Protein AF-0000000086905805 (afdb_homodimer)

pLDDT: mean 94.23, std 7.93, range [37.69, 98.94]

Structure (mmCIF, N/CA/C/O backbone):
data_AF-0000000086905805-model_v1
#
loop_
_entity.id
_entity.type
_entity.pdbx_description
1 polymer 'Uncharacterized protein LOC110773294'
#
loop_
_atom_site.group_PDB
_atom_site.id
_atom_site.type_symbol
_atom_site.label_atom_id
_atom_site.label_alt_id
_atom_site.label_comp_id
_atom_site.label_asym_id
_atom_site.label_entity_id
_atom_site.label_seq_id
_atom_site.pdbx_PDB_ins_code
_atom_site.Cartn_x
_atom_site.Cartn_y
_atom_site.Cartn_z
_atom_site.occupancy
_atom_site.B_iso_or_equiv
_atom_site.auth_seq_id
_atom_site.auth_comp_id
_atom_site.auth_asym_id
_atom_site.auth_atom_id
_atom_site.pdbx_PDB_model_num
ATOM 1 N N . MET A 1 1 ? -11.961 -20.594 -23.297 1 37.69 1 MET A N 1
ATOM 2 C CA . MET A 1 1 ? -11.398 -20.969 -22 1 37.69 1 MET A CA 1
ATOM 3 C C . MET A 1 1 ? -11.656 -19.875 -20.969 1 37.69 1 MET A C 1
ATOM 5 O O . MET A 1 1 ? -11.242 -18.734 -21.156 1 37.69 1 MET A O 1
ATOM 9 N N . GLY A 1 2 ? -12.688 -19.797 -20.25 1 48.69 2 GLY A N 1
ATOM 10 C CA . GLY A 1 2 ? -13.195 -18.734 -19.406 1 48.69 2 GLY A CA 1
ATOM 11 C C . GLY A 1 2 ? -12.188 -18.266 -18.359 1 48.69 2 GLY A C 1
ATOM 12 O O . GLY A 1 2 ? -11.281 -19.016 -18 1 48.69 2 GLY A O 1
ATOM 13 N N . LEU A 1 3 ? -12.164 -16.984 -18.125 1 69.56 3 LEU A N 1
ATOM 14 C CA . LEU A 1 3 ? -11.305 -16.438 -17.094 1 69.56 3 LEU A CA 1
ATOM 15 C C . LEU A 1 3 ? -11.609 -17.078 -15.742 1 69.56 3 LEU A C 1
ATOM 17 O O . LEU A 1 3 ? -12.773 -17.25 -15.375 1 69.56 3 LEU A O 1
ATOM 21 N N . SER A 1 4 ? -10.602 -17.672 -15.156 1 87.38 4 SER A N 1
ATOM 22 C CA . SER A 1 4 ? -10.781 -18.266 -13.836 1 87.38 4 SER A CA 1
ATOM 23 C C . SER A 1 4 ? -11.297 -17.234 -12.828 1 87.38 4 SER A C 1
ATOM 25 O O . SER A 1 4 ? -11.141 -16.031 -13.031 1 87.38 4 SER A O 1
ATOM 27 N N . GLY A 1 5 ? -12.18 -17.672 -11.992 1 93.94 5 GLY A N 1
ATOM 28 C CA . GLY A 1 5 ? -12.672 -16.812 -10.914 1 93.94 5 GLY A CA 1
ATOM 29 C C . GLY A 1 5 ? -11.57 -16.016 -10.242 1 93.94 5 GLY A C 1
ATOM 30 O O . GLY A 1 5 ? -11.758 -14.844 -9.906 1 93.94 5 GLY A O 1
ATOM 31 N N . PHE A 1 6 ? -10.453 -16.688 -10.109 1 97 6 PHE A N 1
ATOM 32 C CA . PHE A 1 6 ? -9.32 -16.031 -9.469 1 97 6 PHE A CA 1
ATOM 33 C C . PHE A 1 6 ? -8.844 -14.836 -10.289 1 97 6 PHE A C 1
ATOM 35 O O . PHE A 1 6 ? -8.609 -13.758 -9.75 1 97 6 PHE A O 1
ATOM 42 N N . PHE A 1 7 ? -8.695 -14.992 -11.602 1 97.75 7 PHE A N 1
ATOM 43 C CA . PHE A 1 7 ? -8.273 -13.914 -12.492 1 97.75 7 PHE A CA 1
ATOM 44 C C . PHE A 1 7 ? -9.234 -12.742 -12.414 1 97.75 7 PHE A C 1
ATOM 46 O O . PHE A 1 7 ? -8.812 -11.586 -12.273 1 97.75 7 PHE A O 1
ATOM 53 N N . LEU A 1 8 ? -10.461 -13.016 -12.43 1 97.25 8 LEU A N 1
ATOM 54 C CA . LEU A 1 8 ? -11.469 -11.969 -12.445 1 97.25 8 LEU A CA 1
ATOM 55 C C . LEU A 1 8 ? -11.461 -11.172 -11.141 1 97.25 8 LEU A C 1
ATOM 57 O O . LEU A 1 8 ? -11.516 -9.938 -11.164 1 97.25 8 LEU A O 1
ATOM 61 N N . ILE A 1 9 ? -11.398 -11.828 -10.039 1 98.19 9 ILE A N 1
ATOM 62 C CA . ILE A 1 9 ? -11.422 -11.148 -8.742 1 98.19 9 ILE A CA 1
ATOM 63 C C . ILE A 1 9 ? -10.133 -10.352 -8.562 1 98.19 9 ILE A C 1
ATOM 65 O O . ILE A 1 9 ? -10.172 -9.203 -8.102 1 98.19 9 ILE A O 1
ATOM 69 N N . CYS A 1 10 ? -9.016 -10.906 -8.945 1 98.5 10 CYS A N 1
ATOM 70 C CA . CYS A 1 10 ? -7.758 -10.172 -8.883 1 98.5 10 CYS A CA 1
ATOM 71 C C . CYS A 1 10 ? -7.82 -8.906 -9.727 1 98.5 10 CYS A C 1
ATOM 73 O O . CYS A 1 10 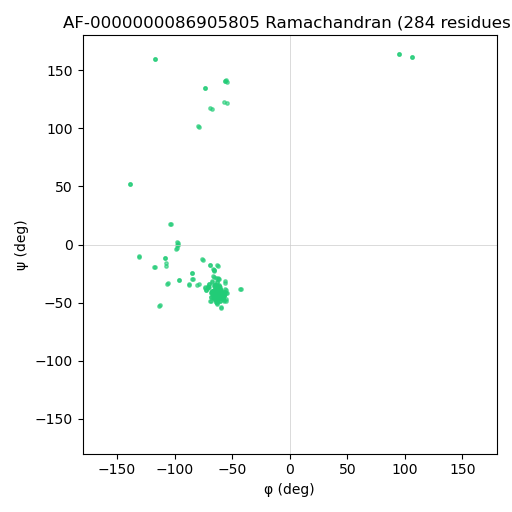? -7.418 -7.828 -9.281 1 98.5 10 CYS A O 1
ATOM 75 N N . MET A 1 11 ? -8.359 -9.062 -10.93 1 98.56 11 MET A N 1
ATOM 76 C CA . MET A 1 11 ? -8.422 -7.918 -11.836 1 98.56 11 MET A CA 1
ATOM 77 C C . MET A 1 11 ? -9.359 -6.848 -11.289 1 98.56 11 MET A C 1
ATOM 79 O O . MET A 1 11 ? -9.055 -5.656 -11.359 1 98.56 11 MET A O 1
ATOM 83 N N . LEU A 1 12 ? -10.469 -7.27 -10.766 1 98.06 12 LEU A N 1
ATOM 84 C CA . LEU A 1 12 ? -11.406 -6.324 -10.18 1 98.06 12 LEU A CA 1
ATOM 85 C C . LEU A 1 12 ? -10.758 -5.547 -9.039 1 98.06 12 LEU A C 1
ATOM 87 O O . LEU A 1 12 ? -10.781 -4.312 -9.031 1 98.06 12 LEU A O 1
ATOM 91 N N . HIS A 1 13 ? -10.211 -6.277 -8.094 1 98.75 13 HIS A N 1
ATOM 92 C CA . HIS A 1 13 ? -9.555 -5.637 -6.965 1 98.75 13 HIS A CA 1
ATOM 93 C C . HIS A 1 13 ? -8.375 -4.785 -7.422 1 98.75 13 HIS A C 1
ATOM 95 O O . HIS A 1 13 ? -8.117 -3.719 -6.855 1 98.75 13 HIS A O 1
ATOM 101 N N . SER A 1 14 ? -7.668 -5.199 -8.422 1 98.88 14 SER A N 1
ATOM 102 C CA . SER A 1 14 ? -6.551 -4.438 -8.969 1 98.88 14 SER A CA 1
ATOM 103 C C . SER A 1 14 ? -7.016 -3.104 -9.539 1 98.88 14 SER A C 1
ATOM 105 O O . SER A 1 14 ? -6.469 -2.053 -9.195 1 98.88 14 SER A O 1
ATOM 107 N N . VAL A 1 15 ? -7.988 -3.145 -10.352 1 98.75 15 VAL A N 1
ATOM 108 C CA . VAL A 1 15 ? -8.477 -1.937 -11 1 98.75 15 VAL A CA 1
ATOM 109 C C . VAL A 1 15 ? -8.969 -0.942 -9.953 1 98.75 15 VAL A C 1
ATOM 111 O O . VAL A 1 15 ? -8.672 0.252 -10.031 1 98.75 15 VAL A O 1
ATOM 114 N N . ILE A 1 16 ? -9.672 -1.389 -8.945 1 98.56 16 ILE A N 1
ATOM 115 C CA . ILE A 1 16 ? -10.156 -0.53 -7.867 1 98.56 16 ILE A CA 1
ATOM 116 C C . ILE A 1 16 ? -8.969 0.116 -7.148 1 98.56 16 ILE A C 1
ATOM 118 O O . ILE A 1 16 ? -8.961 1.327 -6.918 1 98.56 16 ILE A O 1
ATOM 122 N N . ALA A 1 17 ? -7.988 -0.646 -6.793 1 98.69 17 ALA A N 1
ATOM 123 C CA . ALA A 1 17 ? -6.824 -0.138 -6.074 1 98.69 17 ALA A CA 1
ATOM 124 C C . ALA A 1 17 ? -6.016 0.816 -6.945 1 98.69 17 ALA A C 1
ATOM 126 O O . ALA A 1 17 ? -5.574 1.87 -6.48 1 98.69 17 ALA A O 1
ATOM 127 N N . LEU A 1 18 ? -5.859 0.502 -8.227 1 98.81 18 LEU A N 1
ATOM 128 C CA . LEU A 1 18 ? -5.074 1.337 -9.125 1 98.81 18 LEU A CA 1
ATOM 129 C C . LEU A 1 18 ? -5.738 2.695 -9.328 1 98.81 18 LEU A C 1
ATOM 131 O O . LEU A 1 18 ? -5.078 3.734 -9.227 1 98.81 18 LEU A O 1
ATOM 135 N N . ILE A 1 19 ? -6.996 2.656 -9.562 1 98.31 19 ILE A N 1
ATOM 136 C CA . ILE A 1 19 ? -7.703 3.904 -9.836 1 98.31 19 ILE A CA 1
ATOM 137 C C . ILE A 1 19 ? -7.77 4.746 -8.562 1 98.31 19 ILE A C 1
ATOM 139 O O . ILE A 1 19 ? -7.461 5.941 -8.586 1 98.31 19 ILE A O 1
ATOM 143 N N . SER A 1 20 ? -8.172 4.133 -7.473 1 97.94 20 SER A N 1
ATOM 144 C CA . SER A 1 20 ? -8.227 4.867 -6.215 1 97.94 20 SER A CA 1
ATOM 145 C C . SER A 1 20 ? -6.848 5.402 -5.828 1 97.94 20 SER A C 1
ATOM 147 O O . SER A 1 20 ? -6.723 6.551 -5.402 1 97.94 20 SER A O 1
ATOM 149 N N . GLY A 1 21 ? -5.812 4.543 -6.008 1 98.5 21 GLY A N 1
ATOM 150 C CA . GLY A 1 21 ? -4.457 4.973 -5.695 1 98.5 21 GLY A CA 1
ATOM 151 C C . GLY A 1 21 ? -3.994 6.148 -6.531 1 98.5 21 GLY A C 1
ATOM 152 O O . GLY A 1 21 ? -3.41 7.098 -6.004 1 98.5 21 GLY A O 1
ATOM 153 N N . ALA A 1 22 ? -4.258 6.109 -7.801 1 98.25 22 ALA A N 1
ATOM 154 C CA . ALA A 1 22 ? -3.871 7.199 -8.688 1 98.25 22 ALA A CA 1
ATOM 155 C C . ALA A 1 22 ? -4.605 8.492 -8.328 1 98.25 22 ALA A C 1
ATOM 157 O O . ALA A 1 22 ? -3.998 9.562 -8.266 1 98.25 22 ALA A O 1
ATOM 158 N N . LEU A 1 23 ? -5.848 8.367 -8.031 1 97.62 23 LEU A N 1
ATOM 159 C CA . LEU A 1 23 ? -6.629 9.547 -7.672 1 97.62 23 LEU A CA 1
ATOM 160 C C . LEU A 1 23 ? -6.145 10.141 -6.355 1 97.62 23 LEU A C 1
ATOM 162 O O . LEU A 1 23 ? -6.008 11.359 -6.23 1 97.62 23 LEU A O 1
ATOM 166 N N . MET A 1 24 ? -5.879 9.281 -5.41 1 97.19 24 MET A N 1
ATOM 167 C CA . MET A 1 24 ? -5.395 9.758 -4.117 1 97.19 24 MET A CA 1
ATOM 168 C C . MET A 1 24 ? -4.027 10.422 -4.258 1 97.19 24 MET A C 1
ATOM 170 O O . MET A 1 24 ? -3.721 11.383 -3.547 1 97.19 24 MET A O 1
ATOM 174 N N . MET A 1 25 ? -3.232 9.883 -5.172 1 97.25 25 MET A N 1
ATOM 175 C CA . MET A 1 25 ? -1.861 10.359 -5.316 1 97.25 25 MET A CA 1
ATOM 176 C C . MET A 1 25 ? -1.831 11.734 -5.98 1 97.25 25 MET A C 1
ATOM 178 O O . MET A 1 25 ? -1.129 12.633 -5.523 1 97.25 25 MET A O 1
ATOM 182 N N . PHE A 1 26 ? -2.715 12.016 -6.961 1 97.12 26 PHE A N 1
ATOM 183 C CA . PHE A 1 26 ? -2.564 13.203 -7.785 1 97.12 26 PHE A CA 1
ATOM 184 C C . PHE A 1 26 ? -3.754 14.141 -7.605 1 97.12 26 PHE A C 1
ATOM 186 O O . PHE A 1 26 ? -3.67 15.328 -7.926 1 97.12 26 PHE A O 1
ATOM 193 N N . TYR A 1 27 ? -4.859 13.656 -7.117 1 96.38 27 TYR A N 1
ATOM 194 C CA . TYR A 1 27 ? -6.094 14.422 -6.984 1 96.38 27 TYR A CA 1
ATOM 195 C C . TYR A 1 27 ? -6.777 14.125 -5.656 1 96.38 27 TYR A C 1
ATOM 197 O O . TYR A 1 27 ? -7.969 13.812 -5.621 1 96.38 27 TYR A O 1
ATOM 205 N N . SER A 1 28 ? -5.98 14.266 -4.621 1 94.81 28 SER A N 1
ATOM 206 C CA . SER A 1 28 ? -6.445 13.836 -3.307 1 94.81 28 SER A CA 1
ATOM 207 C C . SER A 1 28 ? -7.688 14.609 -2.883 1 94.81 28 SER A C 1
ATOM 209 O O . SER A 1 28 ? -8.648 14.023 -2.377 1 94.81 28 SER A O 1
ATOM 211 N N . TYR A 1 29 ? -7.695 15.961 -3.127 1 95.12 29 TYR A N 1
ATOM 212 C CA . TYR A 1 29 ? -8.844 16.75 -2.703 1 95.12 29 TYR A CA 1
ATOM 213 C C . TYR A 1 29 ? -10.109 16.312 -3.43 1 95.12 29 TYR A C 1
ATOM 215 O O . TYR A 1 29 ? -11.148 16.094 -2.801 1 95.12 29 TYR A O 1
ATOM 223 N N . GLU A 1 30 ? -10.094 16.156 -4.746 1 94.5 30 GLU A N 1
ATOM 224 C CA . GLU A 1 30 ? -11.242 15.711 -5.531 1 94.5 30 GLU A CA 1
ATOM 225 C C . GLU A 1 30 ? -11.703 14.32 -5.105 1 94.5 30 GLU A C 1
ATOM 227 O O . GLU A 1 30 ? -12.906 14.047 -5.07 1 94.5 30 GLU A O 1
ATOM 232 N N . PHE A 1 31 ? -10.773 13.539 -4.789 1 94.31 31 PHE A N 1
ATOM 233 C CA . PHE A 1 31 ? -11.102 12.203 -4.309 1 94.31 31 PHE A CA 1
ATOM 234 C C . PHE A 1 31 ? -11.867 12.266 -2.994 1 94.31 31 PHE A C 1
ATOM 236 O O . PHE A 1 31 ? -12.852 11.555 -2.807 1 94.31 31 PHE A O 1
ATOM 243 N N . TYR A 1 32 ? -11.453 13.141 -2.098 1 94.19 32 TYR A N 1
ATOM 244 C CA . TYR A 1 32 ? -12.125 13.281 -0.81 1 94.19 32 TYR A CA 1
ATOM 245 C C . TYR A 1 32 ? -13.5 13.922 -0.978 1 94.19 32 TYR A C 1
ATOM 247 O O . TYR A 1 32 ? -14.445 13.578 -0.263 1 94.19 32 TYR A O 1
ATOM 255 N N . VAL A 1 33 ? -13.578 14.906 -1.917 1 95.62 33 VAL A N 1
ATOM 256 C CA . VAL A 1 33 ? -14.875 15.492 -2.203 1 95.62 33 VAL A CA 1
ATOM 257 C C . VAL A 1 33 ? -15.836 14.414 -2.709 1 95.62 33 VAL A C 1
ATOM 259 O O . VAL A 1 33 ? -16.984 14.344 -2.275 1 95.62 33 VAL A O 1
ATOM 262 N N . PHE A 1 34 ? -15.367 13.602 -3.553 1 92.38 34 PHE A N 1
ATOM 263 C CA . PHE A 1 34 ? -16.172 12.516 -4.109 1 92.38 34 PHE A CA 1
ATOM 264 C C . PHE A 1 34 ? -16.562 11.531 -3.021 1 92.38 34 PHE A C 1
ATOM 266 O O . PHE A 1 34 ? -17.719 11.086 -2.977 1 92.38 34 PHE A O 1
ATOM 273 N N . SER A 1 35 ? -15.648 11.188 -2.123 1 91.25 35 SER A N 1
ATOM 274 C CA . SER A 1 35 ? -15.852 10.117 -1.159 1 91.25 35 SER A CA 1
ATOM 275 C C . SER A 1 35 ? -16.609 10.609 0.072 1 91.25 35 SER A C 1
ATOM 277 O O . SER A 1 35 ? -17.359 9.852 0.694 1 91.25 35 SER A O 1
ATOM 279 N N . HIS A 1 36 ? -16.453 11.922 0.438 1 92.38 36 HIS A N 1
ATOM 280 C CA . HIS A 1 36 ? -16.953 12.375 1.734 1 92.38 36 HIS A CA 1
ATOM 281 C C . HIS A 1 36 ? -17.781 13.641 1.595 1 92.38 36 HIS A C 1
ATOM 283 O O . HIS A 1 36 ? -18.406 14.094 2.562 1 92.38 36 HIS A O 1
ATOM 289 N N . GLY A 1 37 ? -17.781 14.289 0.446 1 92.5 37 GLY A N 1
ATOM 290 C CA . GLY A 1 37 ? -18.453 15.562 0.251 1 92.5 37 GLY A CA 1
ATOM 291 C C . GLY A 1 37 ? -17.547 16.766 0.436 1 92.5 37 GLY A C 1
ATOM 292 O O . GLY A 1 37 ? -16.469 16.641 1.029 1 92.5 37 GLY A O 1
ATOM 293 N N . HIS A 1 38 ? -17.938 17.875 -0.001 1 94.62 38 HIS A N 1
ATOM 294 C CA . HIS A 1 38 ? -17.141 19.094 -0.045 1 94.62 38 HIS A CA 1
ATOM 295 C C . HIS A 1 38 ? -16.797 19.578 1.36 1 94.62 38 HIS A C 1
ATOM 297 O O . HIS A 1 38 ? -15.648 19.938 1.64 1 94.62 38 HIS A O 1
ATOM 303 N N . GLU A 1 39 ? -17.734 19.578 2.242 1 92.88 39 GLU A N 1
ATOM 304 C CA . GLU A 1 39 ? -17.531 20.094 3.588 1 92.88 39 GLU A CA 1
ATOM 305 C C . GLU A 1 39 ? -16.5 19.281 4.355 1 92.88 39 GLU A C 1
ATOM 307 O O . GLU A 1 39 ? -15.555 19.844 4.922 1 92.88 39 GLU A O 1
ATOM 312 N N . THR A 1 40 ? -16.641 18.031 4.348 1 93.12 40 THR A N 1
ATOM 313 C CA . THR A 1 40 ? -15.711 17.141 5.027 1 93.12 40 THR A CA 1
ATOM 314 C C . THR A 1 40 ? -14.328 17.234 4.391 1 93.12 40 THR A C 1
ATOM 316 O O . THR A 1 40 ? -13.32 17.328 5.094 1 93.12 40 THR A O 1
ATOM 319 N N . ALA A 1 41 ? -14.266 17.297 3.047 1 94.75 41 ALA A N 1
ATOM 320 C CA . ALA A 1 41 ? -12.992 17.375 2.34 1 94.75 41 ALA A CA 1
ATOM 321 C C . ALA A 1 41 ? -12.219 18.625 2.73 1 94.75 41 ALA A C 1
ATOM 323 O O . ALA A 1 41 ? -11 18.594 2.906 1 94.75 41 ALA A O 1
ATOM 324 N N . SER A 1 42 ? -12.906 19.656 2.893 1 94.31 42 SER A N 1
ATOM 325 C CA . SER A 1 42 ? -12.266 20.922 3.264 1 94.31 42 SER A CA 1
ATOM 326 C C . SER A 1 42 ? -11.648 20.844 4.656 1 94.31 42 SER A C 1
ATOM 328 O O . SER A 1 42 ? -10.562 21.359 4.895 1 94.31 42 SER A O 1
ATOM 330 N N . LYS A 1 43 ? -12.297 20.125 5.539 1 92.19 4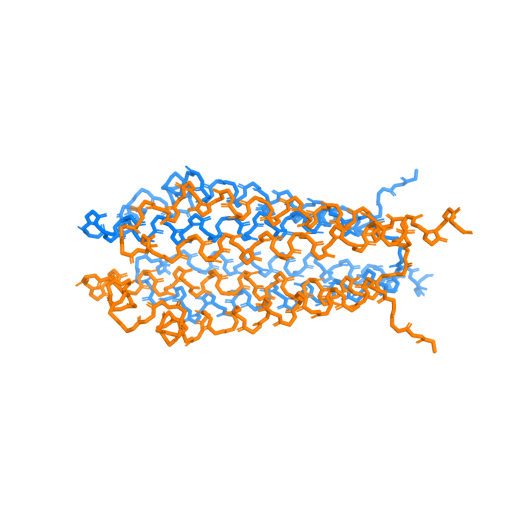3 LYS A N 1
ATOM 331 C CA . LYS A 1 43 ? -11.828 20 6.918 1 92.19 43 LYS A CA 1
ATOM 332 C C . LYS A 1 43 ? -10.641 19.031 7.004 1 92.19 43 LYS A C 1
ATOM 334 O O . LYS A 1 43 ? -9.922 19.031 8.008 1 92.19 43 LYS A O 1
ATOM 339 N N . LEU A 1 44 ? -10.422 18.328 5.965 1 93.69 44 LEU A N 1
ATOM 340 C CA . LEU A 1 44 ? -9.367 17.328 5.973 1 93.69 44 LEU A CA 1
ATOM 341 C C . LEU A 1 44 ? -8.094 17.875 5.34 1 93.69 44 LEU A C 1
ATOM 343 O O . LEU A 1 44 ? -7.074 17.188 5.281 1 93.69 44 LEU A O 1
ATOM 347 N N . GLN A 1 45 ? -7.977 19.078 4.902 1 92.19 45 GLN A N 1
ATOM 348 C CA . GLN A 1 45 ? -6.84 19.641 4.18 1 92.19 45 GLN A CA 1
ATOM 349 C C . GLN A 1 45 ? -5.77 20.125 5.145 1 92.19 45 GLN A C 1
ATOM 351 O O . GLN A 1 45 ? -4.59 20.188 4.797 1 92.19 45 GLN A O 1
ATOM 356 N N . GLY A 1 46 ? -6 20.453 6.281 1 91.25 46 GLY A N 1
ATOM 357 C CA . GLY A 1 46 ? -5.055 21.062 7.207 1 91.25 46 GLY A CA 1
ATOM 358 C C . GLY A 1 46 ? -5.316 22.547 7.441 1 91.25 46 GLY A C 1
ATOM 359 O O . GLY A 1 46 ? -5.938 23.203 6.609 1 91.25 46 GLY A O 1
ATOM 360 N N . SER A 1 47 ? -4.762 23.031 8.508 1 93.19 47 SER A N 1
ATOM 361 C CA . SER A 1 47 ? -5.121 24.375 8.953 1 93.19 47 SER A CA 1
ATOM 362 C C . SER A 1 47 ? -4.109 25.406 8.461 1 93.19 47 SER A C 1
ATOM 364 O O . SER A 1 47 ? -4.434 26.594 8.328 1 93.19 47 SER A O 1
ATOM 366 N N . THR A 1 48 ? -2.844 25.031 8.297 1 94.25 48 THR A N 1
ATOM 367 C CA . THR A 1 48 ? -1.789 25.906 7.801 1 94.25 48 THR A CA 1
ATOM 368 C C . THR A 1 48 ? -1.229 25.391 6.48 1 94.25 48 THR A C 1
ATOM 370 O O . THR A 1 48 ? -1.373 24.203 6.16 1 94.25 48 THR A O 1
ATOM 373 N N . PRO A 1 49 ? -0.572 26.281 5.691 1 94.69 49 PRO A N 1
ATOM 374 C CA . PRO A 1 49 ? 0.055 25.812 4.453 1 94.69 49 PRO A CA 1
ATOM 375 C C . PRO A 1 49 ? 1.044 24.672 4.684 1 94.69 49 PRO A C 1
ATOM 377 O O . PRO A 1 49 ? 1.116 23.75 3.881 1 94.69 49 PRO A O 1
ATOM 380 N N . HIS A 1 50 ? 1.768 24.75 5.73 1 94.88 50 HIS A N 1
ATOM 381 C CA . HIS A 1 50 ? 2.705 23.688 6.078 1 94.88 50 HIS A CA 1
ATOM 382 C C . HIS A 1 50 ? 1.974 22.375 6.371 1 94.88 50 HIS A C 1
ATOM 384 O O . HIS A 1 50 ? 2.35 21.312 5.863 1 94.88 50 HIS A O 1
ATOM 390 N N . ASP A 1 51 ? 0.924 22.422 7.172 1 95.81 51 ASP A N 1
ATOM 391 C CA . ASP A 1 51 ? 0.154 21.234 7.496 1 95.81 51 ASP A CA 1
ATOM 392 C C . ASP A 1 51 ? -0.529 20.656 6.254 1 95.81 51 ASP A C 1
ATOM 394 O O . ASP A 1 51 ? -0.644 19.438 6.105 1 95.81 51 ASP A O 1
ATOM 398 N N . GLN A 1 52 ? -0.974 21.547 5.422 1 95.62 52 GLN A N 1
ATOM 399 C CA . GLN A 1 5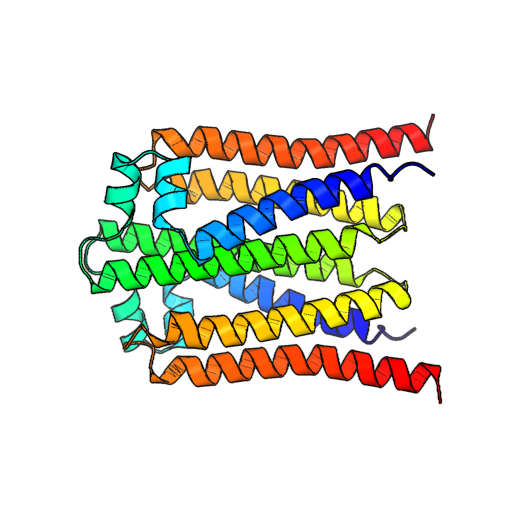2 ? -1.599 21.109 4.176 1 95.62 52 GLN A CA 1
ATOM 400 C C . GLN A 1 52 ? -0.617 20.328 3.314 1 95.62 52 GLN A C 1
ATOM 402 O O . GLN A 1 52 ? -0.968 19.281 2.764 1 95.62 52 GLN A O 1
ATOM 407 N N . LEU A 1 53 ? 0.562 20.828 3.221 1 96.19 53 LEU A N 1
ATOM 408 C CA . LEU A 1 53 ? 1.587 20.141 2.449 1 96.19 53 LEU A CA 1
ATOM 409 C C . LEU A 1 53 ? 1.91 18.781 3.07 1 96.19 53 LEU A C 1
ATOM 411 O O . LEU A 1 53 ? 2.084 17.797 2.355 1 96.19 53 LEU A O 1
ATOM 415 N N . LEU A 1 54 ? 1.978 18.688 4.41 1 95.88 54 LEU A N 1
ATOM 416 C CA . LEU A 1 54 ? 2.236 17.438 5.098 1 95.88 54 LEU A CA 1
ATOM 417 C C . LEU A 1 54 ? 1.146 16.406 4.793 1 95.88 54 LEU A C 1
ATOM 419 O O . LEU A 1 54 ? 1.443 15.266 4.457 1 95.88 54 LEU A O 1
ATOM 423 N N . ILE A 1 55 ? -0.035 16.844 4.875 1 96.19 55 ILE A N 1
ATOM 424 C CA . ILE A 1 55 ? -1.172 15.953 4.672 1 96.19 55 ILE A CA 1
ATOM 425 C C . ILE A 1 55 ? -1.231 15.516 3.207 1 96.19 55 ILE A C 1
ATOM 427 O O . ILE A 1 55 ? -1.429 14.336 2.912 1 96.19 55 ILE A O 1
ATOM 431 N N . GLN A 1 56 ? -1.068 16.453 2.348 1 95.69 56 GLN A N 1
ATOM 432 C CA . GLN A 1 56 ? -1.058 16.125 0.927 1 95.69 56 GLN A CA 1
ATOM 433 C C . GLN A 1 56 ? 0.029 15.094 0.61 1 95.69 56 GLN A C 1
ATOM 435 O O . GLN A 1 56 ? -0.192 14.172 -0.174 1 95.69 56 GLN A O 1
ATOM 440 N N . THR A 1 57 ? 1.182 15.25 1.157 1 96.44 57 THR A N 1
ATOM 441 C CA . THR A 1 57 ? 2.283 14.32 0.926 1 96.44 57 THR A CA 1
ATOM 442 C C . THR A 1 57 ? 1.957 12.938 1.493 1 96.44 57 THR A C 1
ATOM 444 O O . THR A 1 57 ? 2.195 11.922 0.84 1 96.44 57 THR A O 1
ATOM 447 N N . ALA A 1 58 ? 1.394 12.906 2.67 1 96.38 58 ALA A N 1
ATOM 448 C CA . ALA A 1 58 ? 1.007 11.633 3.271 1 96.38 58 ALA A CA 1
ATOM 449 C C . ALA A 1 58 ? -0.07 10.938 2.441 1 96.38 58 ALA A C 1
ATOM 451 O O . ALA A 1 58 ? -0.005 9.727 2.217 1 96.38 58 ALA A O 1
ATOM 452 N N . ASP A 1 59 ? -1.008 11.695 1.957 1 96.56 59 ASP A N 1
ATOM 453 C CA . ASP A 1 59 ? -2.059 11.141 1.108 1 96.56 59 ASP A CA 1
ATOM 454 C C . ASP A 1 59 ? -1.484 10.617 -0.207 1 96.56 59 ASP A C 1
ATOM 456 O O . ASP A 1 59 ? -1.904 9.57 -0.702 1 96.56 59 ASP A O 1
ATOM 460 N N . SER A 1 60 ? -0.622 11.414 -0.728 1 97.88 60 SER A N 1
ATOM 461 C CA . SER A 1 60 ? 0.004 10.977 -1.972 1 97.88 60 SER A CA 1
ATOM 462 C C . SER A 1 60 ? 0.782 9.68 -1.773 1 97.88 60 SER A C 1
ATOM 464 O O . SER A 1 60 ? 0.789 8.82 -2.65 1 97.88 60 SER A O 1
ATOM 466 N N . LEU A 1 61 ? 1.46 9.516 -0.646 1 98.19 61 LEU A N 1
ATOM 467 C CA . LEU A 1 61 ? 2.156 8.266 -0.342 1 98.19 61 LEU A CA 1
ATOM 468 C C . LEU A 1 61 ? 1.172 7.109 -0.21 1 98.19 61 LEU A C 1
ATOM 470 O O . LEU A 1 61 ? 1.405 6.027 -0.75 1 98.19 61 LEU A O 1
ATOM 474 N N . SER A 1 62 ? 0.127 7.359 0.525 1 98.25 62 SER A N 1
ATOM 475 C CA . SER A 1 62 ? -0.911 6.34 0.621 1 98.25 62 SER A CA 1
ATOM 476 C C . SER A 1 62 ? -1.42 5.938 -0.759 1 98.25 62 SER A C 1
ATOM 478 O O . SER A 1 62 ? -1.646 4.754 -1.022 1 98.25 62 SER A O 1
ATOM 480 N N . GLY A 1 63 ? -1.602 6.934 -1.613 1 98.62 63 GLY A N 1
ATOM 481 C CA . GLY A 1 63 ? -2.023 6.656 -2.979 1 98.62 63 GLY A CA 1
ATOM 482 C C . GLY A 1 63 ? -1.039 5.797 -3.746 1 98.62 63 GLY A C 1
ATOM 483 O O . GLY A 1 63 ? -1.437 4.855 -4.434 1 98.62 63 GLY A O 1
ATOM 484 N N . LEU A 1 64 ? 0.197 6.098 -3.668 1 98.75 64 LEU A N 1
ATOM 485 C CA . LEU A 1 64 ? 1.22 5.301 -4.336 1 98.75 64 LEU A CA 1
ATOM 486 C C . LEU A 1 64 ? 1.222 3.867 -3.816 1 98.75 64 LEU A C 1
ATOM 488 O O . LEU A 1 64 ? 1.358 2.92 -4.594 1 98.75 64 LEU A O 1
ATOM 492 N N . LEU A 1 65 ? 1.121 3.719 -2.508 1 98.81 65 LEU A N 1
ATOM 493 C CA . LEU A 1 65 ? 1.124 2.383 -1.921 1 98.81 65 LEU A CA 1
ATOM 494 C C . LEU A 1 65 ? -0.111 1.598 -2.35 1 98.81 65 LEU A C 1
ATOM 496 O O . LEU A 1 65 ? -0.026 0.397 -2.621 1 98.81 65 LEU A O 1
ATOM 500 N N . LEU A 1 66 ? -1.238 2.275 -2.426 1 98.81 66 LEU A N 1
ATOM 501 C CA . LEU A 1 66 ? -2.434 1.615 -2.939 1 98.81 66 LEU A CA 1
ATOM 502 C C . LEU A 1 66 ? -2.258 1.233 -4.406 1 98.81 66 LEU A C 1
ATOM 504 O O . LEU A 1 66 ? -2.672 0.15 -4.824 1 98.81 66 LEU A O 1
ATOM 508 N N . PHE A 1 67 ? -1.677 2.027 -5.152 1 98.81 67 PHE A N 1
ATOM 509 C CA . PHE A 1 67 ? -1.356 1.736 -6.543 1 98.81 67 PHE A CA 1
ATOM 510 C C . PHE A 1 67 ? -0.435 0.526 -6.645 1 98.81 67 PHE A C 1
ATOM 512 O O . PHE A 1 67 ? -0.595 -0.309 -7.539 1 98.81 67 PHE A O 1
ATOM 519 N N . SER A 1 68 ? 0.502 0.461 -5.758 1 98.88 68 SER A N 1
ATOM 520 C CA . SER A 1 68 ? 1.404 -0.686 -5.715 1 98.88 68 SER A CA 1
ATOM 521 C C . SER A 1 68 ? 0.647 -1.972 -5.402 1 98.88 68 SER A C 1
ATOM 523 O O . SER A 1 68 ? 0.889 -3.008 -6.023 1 98.88 68 SER A O 1
ATOM 525 N N . VAL A 1 69 ? -0.239 -1.92 -4.473 1 98.94 69 VAL A N 1
ATOM 526 C CA . VAL A 1 69 ? -1.062 -3.08 -4.148 1 98.94 69 VAL A CA 1
ATOM 527 C C . VAL A 1 69 ? -1.85 -3.514 -5.383 1 98.94 69 VAL A C 1
ATOM 529 O O . VAL A 1 69 ? -1.905 -4.703 -5.703 1 98.94 69 VAL A O 1
ATOM 532 N N . GLY A 1 70 ? -2.441 -2.535 -6.074 1 98.94 70 GLY A N 1
ATOM 533 C CA . GLY A 1 70 ? -3.15 -2.85 -7.305 1 98.94 70 GLY A CA 1
ATOM 534 C C . GLY A 1 70 ? -2.266 -3.496 -8.352 1 98.94 70 GLY A C 1
ATOM 535 O O . GLY A 1 70 ? -2.689 -4.426 -9.039 1 98.94 70 GLY A O 1
ATOM 536 N N . SER A 1 71 ? -1.099 -3.016 -8.5 1 98.94 71 SER A N 1
ATOM 537 C CA . SER A 1 71 ? -0.155 -3.578 -9.461 1 98.94 71 SER A CA 1
ATOM 538 C C . SER A 1 71 ? 0.23 -5.004 -9.086 1 98.94 71 SER A C 1
ATOM 540 O O . SER A 1 71 ? 0.356 -5.867 -9.961 1 98.94 71 SER A O 1
ATOM 542 N N . LEU A 1 72 ? 0.439 -5.223 -7.824 1 98.88 72 LEU A N 1
ATOM 543 C CA . LEU A 1 72 ? 0.769 -6.57 -7.371 1 98.88 72 LEU A CA 1
ATOM 544 C C . LEU A 1 72 ? -0.387 -7.527 -7.633 1 98.88 72 LEU A C 1
ATOM 546 O O . LEU A 1 72 ? -0.175 -8.648 -8.102 1 98.88 72 LEU A O 1
ATOM 550 N N . LEU A 1 73 ? -1.603 -7.051 -7.348 1 98.88 73 LEU A N 1
ATOM 551 C CA . LEU A 1 73 ? -2.777 -7.871 -7.617 1 98.88 73 LEU A CA 1
ATOM 552 C C . LEU A 1 73 ? -2.9 -8.172 -9.109 1 98.88 73 LEU A C 1
ATOM 554 O O . LEU A 1 73 ? -3.246 -9.289 -9.492 1 98.88 73 LEU A O 1
ATOM 558 N N . PHE A 1 74 ? -2.619 -7.176 -9.953 1 98.88 74 PHE A N 1
ATOM 559 C CA . PHE A 1 74 ? -2.635 -7.379 -11.398 1 98.88 74 PHE A CA 1
ATOM 560 C C . PHE A 1 74 ? -1.684 -8.5 -11.797 1 98.88 74 PHE A C 1
ATOM 562 O O . PHE A 1 74 ? -2.055 -9.391 -12.562 1 98.88 74 PHE A O 1
ATOM 569 N N . MET A 1 75 ? -0.49 -8.445 -11.289 1 98.69 75 MET A N 1
ATOM 570 C CA . MET A 1 75 ? 0.509 -9.445 -11.656 1 98.69 75 MET A CA 1
ATOM 571 C C . MET A 1 75 ? 0.12 -10.82 -11.133 1 98.69 75 MET A C 1
ATOM 573 O O . MET A 1 75 ? 0.263 -11.82 -11.836 1 98.69 75 MET A O 1
ATOM 577 N N . VAL A 1 76 ? -0.401 -10.93 -9.922 1 98.5 76 VAL A N 1
ATOM 578 C CA . VAL A 1 76 ? -0.73 -12.195 -9.281 1 98.5 76 VAL A CA 1
ATOM 579 C C . VAL A 1 76 ? -1.915 -12.844 -9.992 1 98.5 76 VAL A C 1
ATOM 581 O O . VAL A 1 76 ? -2.107 -14.062 -9.914 1 98.5 76 VAL A O 1
ATOM 584 N N . ALA A 1 77 ? -2.639 -12.047 -10.773 1 98.44 77 ALA A N 1
ATOM 585 C CA . ALA A 1 77 ? -3.824 -12.539 -11.469 1 98.44 77 ALA A CA 1
ATOM 586 C C . ALA A 1 77 ? -3.455 -13.633 -12.469 1 98.44 77 ALA A C 1
ATOM 588 O O . ALA A 1 77 ? -4.297 -14.453 -12.836 1 98.44 77 ALA A O 1
ATOM 589 N N . PHE A 1 78 ? -2.227 -13.727 -12.828 1 96.94 78 PHE A N 1
ATOM 590 C CA . PHE A 1 78 ? -1.819 -14.625 -13.898 1 96.94 78 PHE A CA 1
ATOM 591 C C . PHE A 1 78 ? -1.289 -15.938 -13.328 1 96.94 78 PHE A C 1
ATOM 593 O O . PHE A 1 78 ? -0.919 -16.844 -14.078 1 96.94 78 PHE A O 1
ATOM 600 N N . VAL A 1 79 ? -1.255 -16.078 -12.031 1 96.44 79 VAL A N 1
ATOM 601 C CA . VAL A 1 79 ? -0.829 -17.328 -11.422 1 96.44 79 VAL A CA 1
ATOM 602 C C . VAL A 1 79 ? -1.924 -18.391 -11.594 1 96.44 79 VAL A C 1
ATOM 604 O O . VAL A 1 79 ? -3.086 -18.141 -11.25 1 96.44 79 VAL A O 1
ATOM 607 N N . LYS A 1 80 ? -1.549 -19.578 -11.984 1 93.25 80 LYS A N 1
ATOM 608 C CA . LYS A 1 80 ? -2.533 -20.609 -12.32 1 93.25 80 LYS A CA 1
ATOM 609 C C . LYS A 1 80 ? -2.578 -21.703 -11.258 1 93.25 80 LYS A C 1
ATOM 611 O O . LYS A 1 80 ? -3.51 -22.5 -11.219 1 93.25 80 LYS A O 1
ATOM 616 N N . ASP A 1 81 ? -1.665 -21.766 -10.344 1 92.88 81 ASP A N 1
ATOM 617 C CA . ASP A 1 81 ? -1.598 -22.797 -9.305 1 92.88 81 ASP A CA 1
ATOM 618 C C . ASP A 1 81 ? -2.742 -22.641 -8.312 1 92.88 81 ASP A C 1
ATOM 620 O O . ASP A 1 81 ? -2.809 -21.656 -7.574 1 92.88 81 ASP A O 1
ATOM 624 N N . ASN A 1 82 ? -3.592 -23.625 -8.242 1 92.5 82 ASN A N 1
ATOM 625 C CA . ASN A 1 82 ? -4.793 -23.562 -7.414 1 92.5 82 ASN A CA 1
ATOM 626 C C . ASN A 1 82 ? -4.449 -23.516 -5.93 1 92.5 82 ASN A C 1
ATOM 628 O O . ASN A 1 82 ? -5.152 -22.875 -5.148 1 92.5 82 ASN A O 1
ATOM 632 N N . LYS A 1 83 ? -3.443 -24.312 -5.598 1 93.38 83 LYS A N 1
ATOM 633 C CA . LYS A 1 83 ? -3.057 -24.281 -4.191 1 93.38 83 LYS A CA 1
ATOM 634 C C . LYS A 1 83 ? -2.615 -22.875 -3.773 1 93.38 83 LYS A C 1
ATOM 636 O O . LYS A 1 83 ? -2.971 -22.406 -2.691 1 93.38 83 LYS A O 1
ATOM 641 N N . PHE A 1 84 ? -1.883 -22.203 -4.613 1 96.12 84 PHE A N 1
ATOM 642 C CA . PHE A 1 84 ? -1.466 -20.828 -4.352 1 96.12 84 PHE A CA 1
ATOM 643 C C . PHE A 1 84 ? -2.67 -19.891 -4.32 1 96.12 84 PHE A C 1
ATOM 645 O O . PHE A 1 84 ? -2.762 -19.016 -3.457 1 96.12 84 PHE A O 1
ATOM 652 N N . GLN A 1 85 ? -3.549 -20.078 -5.289 1 96.75 85 GLN A N 1
ATOM 653 C CA . GLN A 1 85 ? -4.715 -19.203 -5.371 1 96.75 85 GLN A CA 1
ATOM 654 C C . GLN A 1 85 ? -5.531 -19.25 -4.082 1 96.75 85 GLN A C 1
ATOM 656 O O . GLN A 1 85 ? -5.984 -18.219 -3.59 1 96.75 85 GLN A O 1
ATOM 661 N N . SER A 1 86 ? -5.727 -20.406 -3.537 1 96.19 86 SER A N 1
ATOM 662 C CA . SER A 1 86 ? -6.449 -20.547 -2.277 1 96.19 86 SER A CA 1
ATOM 663 C C . SER A 1 86 ? -5.699 -19.875 -1.132 1 96.19 86 SER A C 1
ATOM 665 O O . SER A 1 86 ? -6.301 -19.172 -0.325 1 96.19 86 SER A O 1
ATOM 667 N N . PHE A 1 87 ? -4.422 -20.109 -1.056 1 97.88 87 PHE A N 1
ATOM 668 C CA . PHE A 1 87 ? -3.562 -19.484 -0.057 1 97.88 87 PHE A CA 1
ATOM 669 C C . PHE A 1 87 ? -3.629 -17.969 -0.155 1 97.88 87 PHE A C 1
ATOM 671 O O . PHE A 1 87 ? -3.818 -17.281 0.854 1 97.88 87 PHE A O 1
ATOM 678 N N . PHE A 1 88 ? -3.561 -17.453 -1.338 1 98.56 88 PHE A N 1
ATOM 679 C CA . PHE A 1 88 ? -3.549 -16.016 -1.6 1 98.56 88 PHE A CA 1
ATOM 680 C C . PHE A 1 88 ? -4.891 -15.391 -1.241 1 98.56 88 PHE A C 1
ATOM 682 O O . PHE A 1 88 ? -4.938 -14.32 -0.629 1 98.56 88 PHE A O 1
ATOM 689 N N . ALA A 1 89 ? -5.922 -16.047 -1.533 1 98.5 89 ALA A N 1
ATOM 690 C CA . ALA A 1 89 ? -7.262 -15.555 -1.238 1 98.5 89 ALA A CA 1
ATOM 691 C C . ALA A 1 89 ? -7.484 -15.43 0.267 1 98.5 89 ALA A C 1
ATOM 693 O O . ALA A 1 89 ? -8.055 -14.445 0.739 1 98.5 89 ALA A O 1
ATOM 694 N N . LYS A 1 90 ? -7.09 -16.438 0.979 1 98.31 90 LYS A N 1
ATOM 695 C CA . LYS A 1 90 ? -7.211 -16.375 2.434 1 98.31 90 LYS A CA 1
ATOM 696 C C . LYS A 1 90 ? -6.473 -15.164 2.998 1 98.31 90 LYS A C 1
ATOM 698 O O . LYS A 1 90 ? -6.973 -14.484 3.898 1 98.31 90 LYS A O 1
ATOM 703 N N . GLY A 1 91 ? -5.285 -14.992 2.451 1 98.56 91 GLY A N 1
ATOM 704 C CA . GLY A 1 91 ? -4.535 -13.812 2.861 1 98.56 91 GLY A CA 1
ATOM 705 C C . GLY A 1 91 ? -5.25 -12.516 2.553 1 98.56 91 GLY A C 1
ATOM 706 O O . GLY A 1 91 ? -5.246 -11.586 3.367 1 98.56 91 GLY A O 1
ATOM 707 N N . CYS A 1 92 ? -5.824 -12.375 1.454 1 98.69 92 CYS A N 1
ATOM 708 C CA . CYS A 1 92 ? -6.535 -11.164 1.057 1 98.69 92 CYS A CA 1
ATOM 709 C C . CYS A 1 92 ? -7.746 -10.93 1.952 1 98.69 92 CYS A C 1
ATOM 711 O O . CYS A 1 92 ? -8.07 -9.781 2.266 1 98.69 92 CYS A O 1
ATOM 713 N N . VAL A 1 93 ? -8.484 -12.023 2.332 1 98.69 93 VAL A N 1
ATOM 714 C CA . VAL A 1 93 ? -9.578 -11.875 3.293 1 98.69 93 VAL A CA 1
ATOM 715 C C . VAL A 1 93 ? -9.047 -11.219 4.566 1 98.69 93 VAL A C 1
ATOM 717 O O . VAL A 1 93 ? -9.625 -10.242 5.051 1 98.69 93 VAL A O 1
ATOM 720 N N . LEU A 1 94 ? -7.957 -11.734 5.043 1 98.62 94 LEU A N 1
ATOM 721 C CA . LEU A 1 94 ? -7.375 -11.219 6.277 1 98.62 94 LEU A CA 1
ATOM 722 C C . LEU A 1 94 ? -6.961 -9.758 6.109 1 98.62 94 LEU A C 1
ATOM 724 O O . LEU A 1 94 ? -7.145 -8.945 7.02 1 98.62 94 LEU A O 1
ATOM 728 N N . LEU A 1 95 ? -6.422 -9.406 4.977 1 98.75 95 LEU A N 1
ATOM 729 C CA . LEU A 1 95 ? -5.98 -8.039 4.73 1 98.75 95 LEU A CA 1
ATOM 730 C C . LEU A 1 95 ? -7.168 -7.082 4.719 1 98.75 95 LEU A C 1
ATOM 732 O O . LEU A 1 95 ? -7.086 -5.977 5.262 1 98.75 95 LEU A O 1
ATOM 736 N N . HIS A 1 96 ? -8.242 -7.504 4.145 1 98.75 96 HIS A N 1
ATOM 737 C CA . HIS A 1 96 ? -9.422 -6.645 4.133 1 98.75 96 HIS A CA 1
ATOM 738 C C . HIS A 1 96 ? -10.031 -6.531 5.523 1 98.75 96 HIS A C 1
ATOM 740 O O . HIS A 1 96 ? -10.547 -5.473 5.895 1 98.75 96 HIS A O 1
ATOM 746 N N . ILE A 1 97 ? -10.016 -7.559 6.281 1 98.44 97 ILE A N 1
ATOM 747 C CA . ILE A 1 97 ? -10.484 -7.488 7.664 1 98.44 97 ILE A CA 1
ATOM 748 C C . ILE A 1 97 ? -9.609 -6.527 8.461 1 98.44 97 ILE A C 1
ATOM 750 O O . ILE A 1 97 ? -10.117 -5.719 9.242 1 98.44 97 ILE A O 1
ATOM 754 N N . SER A 1 98 ? -8.352 -6.609 8.258 1 98.5 98 SER A N 1
ATOM 755 C CA . SER A 1 98 ? -7.426 -5.695 8.914 1 98.5 98 SER A CA 1
ATOM 756 C C . SER A 1 98 ? -7.73 -4.246 8.555 1 98.5 98 SER A C 1
ATOM 758 O O . SER A 1 98 ? -7.66 -3.361 9.414 1 98.5 98 SER A O 1
ATOM 760 N N . MET A 1 99 ? -8.055 -3.988 7.328 1 98.25 99 MET A N 1
ATOM 761 C CA . MET A 1 99 ? -8.422 -2.643 6.895 1 98.25 99 MET A CA 1
ATOM 762 C C . MET A 1 99 ? -9.672 -2.156 7.621 1 98.25 99 MET A C 1
ATOM 764 O O . MET A 1 99 ? -9.734 -1.011 8.07 1 98.25 99 MET A O 1
ATOM 768 N N . ALA A 1 100 ? -10.641 -3.012 7.723 1 97.75 100 ALA A N 1
ATOM 769 C CA . ALA A 1 100 ? -11.867 -2.664 8.438 1 97.75 100 ALA A CA 1
ATOM 770 C C . ALA A 1 100 ? -11.57 -2.336 9.898 1 97.75 100 ALA A C 1
ATOM 772 O O . ALA A 1 100 ? -12.07 -1.337 10.422 1 97.75 100 ALA A O 1
ATOM 773 N N . ILE A 1 101 ? -10.773 -3.152 10.508 1 98.06 101 ILE A N 1
ATOM 774 C CA . ILE A 1 101 ? -10.398 -2.943 11.898 1 98.06 101 ILE A CA 1
ATOM 775 C C . ILE A 1 101 ? -9.633 -1.629 12.039 1 98.06 101 ILE A C 1
ATOM 777 O O . ILE A 1 101 ? -9.859 -0.865 12.977 1 98.06 101 ILE A O 1
ATOM 781 N N . TRP A 1 102 ? -8.75 -1.387 11.133 1 97.31 102 TRP A N 1
ATOM 782 C CA . TRP A 1 102 ? -7.988 -0.145 11.125 1 97.31 102 TRP A CA 1
ATOM 783 C C . TRP A 1 102 ? -8.914 1.066 11.086 1 97.31 102 TRP A C 1
ATOM 785 O O . TRP A 1 102 ? -8.68 2.057 11.781 1 97.31 102 TRP A O 1
ATOM 795 N N . ARG A 1 103 ? -9.977 1.004 10.305 1 96.5 103 ARG A N 1
ATOM 796 C CA . ARG A 1 103 ? -10.914 2.117 10.195 1 96.5 103 ARG A CA 1
ATOM 797 C C . ARG A 1 103 ? -11.602 2.385 11.523 1 96.5 103 ARG A C 1
ATOM 799 O O . ARG A 1 103 ? -11.734 3.539 11.945 1 96.5 103 ARG A O 1
ATOM 806 N N . VAL A 1 104 ? -11.945 1.362 12.18 1 95 104 VAL A N 1
ATOM 807 C CA . VAL A 1 104 ? -12.648 1.489 13.453 1 95 104 VAL A CA 1
ATOM 808 C C . VAL A 1 104 ? -11.695 2.035 14.516 1 95 104 VAL A C 1
ATOM 810 O O . VAL A 1 104 ? -12.07 2.885 15.32 1 95 104 VAL A O 1
ATOM 813 N N . TYR A 1 105 ? -10.5 1.667 14.391 1 94.12 105 TYR A N 1
ATOM 814 C CA . TYR A 1 105 ? -9.539 2.002 15.438 1 94.12 105 TYR A CA 1
ATOM 815 C C . TYR A 1 105 ? -8.922 3.373 15.188 1 94.12 105 TYR A C 1
ATOM 817 O O . TYR A 1 105 ? -8.672 4.129 16.125 1 94.12 105 TYR A O 1
ATOM 825 N N . PHE A 1 106 ? -8.703 3.762 13.945 1 94.12 106 PHE A N 1
ATOM 826 C CA . PHE A 1 106 ? -7.965 4.98 13.641 1 94.12 106 PHE A CA 1
ATOM 827 C C . PHE A 1 106 ? -8.875 6.02 13 1 94.12 106 PHE A C 1
ATOM 829 O O . PHE A 1 106 ? -8.961 7.156 13.469 1 94.12 106 PHE A O 1
ATOM 836 N N . GLU A 1 107 ? -9.562 5.637 11.984 1 94.19 107 GLU A N 1
ATOM 837 C CA . GLU A 1 107 ? -10.359 6.594 11.219 1 94.19 107 GLU A CA 1
ATOM 838 C C . GLU A 1 107 ? -11.531 7.121 12.047 1 94.19 107 GLU A C 1
ATOM 840 O O . GLU A 1 107 ? -11.93 8.281 11.898 1 94.19 107 GLU A O 1
ATOM 845 N N . ARG A 1 108 ? -12.031 6.367 12.883 1 92.88 108 ARG A N 1
ATOM 846 C CA . ARG A 1 108 ? -13.164 6.754 13.711 1 92.88 108 ARG A CA 1
ATOM 847 C C . ARG A 1 108 ? -12.797 7.91 14.633 1 92.88 108 ARG A C 1
ATOM 849 O O . ARG A 1 108 ? -13.672 8.688 15.039 1 92.88 108 ARG A O 1
ATOM 856 N N . LYS A 1 109 ? -11.625 8.031 15 1 94.06 109 LYS A N 1
ATOM 857 C CA . LYS A 1 109 ? -11.18 9.102 15.898 1 94.06 109 LYS A CA 1
ATOM 858 C C . LYS A 1 109 ? -11.305 10.469 15.234 1 94.06 109 LYS A C 1
ATOM 860 O O . LYS A 1 109 ? -11.289 11.492 15.906 1 94.06 109 LYS A O 1
ATOM 865 N N . LEU A 1 110 ? -11.328 10.477 13.883 1 93.62 110 LEU A N 1
ATOM 866 C CA . LEU A 1 110 ? -11.539 11.727 13.156 1 93.62 110 LEU A CA 1
ATOM 867 C C . LEU A 1 110 ? -13.016 12.102 13.133 1 93.62 110 LEU A C 1
ATOM 869 O O . LEU A 1 110 ? -13.781 11.578 12.32 1 93.62 110 LEU A O 1
ATOM 873 N N . GLU A 1 111 ? -13.367 13.008 13.961 1 89.88 111 GLU A N 1
ATOM 874 C CA . GLU A 1 111 ? -14.773 13.391 14.117 1 89.88 111 GLU A CA 1
ATOM 875 C C . GLU A 1 111 ? -15.375 13.82 12.789 1 89.88 111 GLU A C 1
ATOM 877 O O . GLU A 1 111 ? -16.562 13.586 12.531 1 89.88 111 GLU A O 1
ATOM 882 N N . ASP A 1 112 ? -14.602 14.414 11.945 1 88.81 112 ASP A N 1
ATOM 883 C CA . ASP A 1 112 ? -15.094 14.898 10.664 1 88.81 112 ASP A CA 1
ATOM 884 C C . ASP A 1 112 ? -15.539 13.734 9.766 1 88.81 112 ASP A C 1
ATOM 886 O O . ASP A 1 112 ? -16.312 13.93 8.828 1 88.81 112 ASP A O 1
ATOM 890 N N . LEU A 1 113 ? -15.023 12.555 10.062 1 89.56 113 LEU A N 1
ATOM 891 C CA . LEU A 1 113 ? -15.344 11.383 9.25 1 89.56 113 LEU A CA 1
ATOM 892 C C . LEU A 1 113 ? -16.359 10.492 9.961 1 89.56 113 LEU A C 1
ATOM 894 O O . LEU A 1 113 ? -16.547 9.336 9.578 1 89.56 113 LEU A O 1
ATOM 898 N N . ALA A 1 114 ? -17.062 10.945 10.938 1 82.56 114 ALA A N 1
ATOM 899 C CA . ALA A 1 114 ? -17.906 10.141 11.812 1 82.56 114 ALA A CA 1
ATOM 900 C C . ALA A 1 114 ? -19.016 9.453 11.023 1 82.56 114 ALA A C 1
ATOM 902 O O . ALA A 1 114 ? -19.375 8.312 11.312 1 82.56 114 ALA A O 1
ATOM 903 N N . CYS A 1 115 ? -19.453 9.969 10.023 1 84.81 115 CYS A N 1
ATOM 904 C CA . CYS A 1 115 ? -20.562 9.375 9.281 1 84.81 115 CYS A CA 1
ATOM 905 C C . CYS A 1 115 ? -20.047 8.586 8.078 1 84.81 115 CYS A C 1
ATOM 907 O O . CYS A 1 115 ? -20.812 7.848 7.453 1 84.81 115 CYS A O 1
ATOM 909 N N . ASP A 1 116 ? -18.844 8.594 7.832 1 90 116 ASP A N 1
ATOM 910 C CA . ASP A 1 116 ? -18.328 8.016 6.602 1 90 116 ASP A CA 1
ATOM 911 C C . ASP A 1 116 ? -17.641 6.676 6.871 1 90 116 ASP A C 1
ATOM 913 O O . ASP A 1 116 ? -17.688 5.766 6.039 1 90 116 ASP A O 1
ATOM 917 N N . TRP A 1 117 ? -17.031 6.531 7.996 1 89.44 117 TRP A N 1
ATOM 918 C CA . TRP A 1 117 ? -16.203 5.359 8.25 1 89.44 117 TRP A CA 1
ATOM 919 C C . TRP A 1 117 ? -17.031 4.082 8.234 1 89.44 117 TRP A C 1
ATOM 921 O O . TRP A 1 117 ? -16.562 3.039 7.77 1 89.44 117 TRP A O 1
ATOM 931 N N . PRO A 1 118 ? -18.312 4.086 8.641 1 93.56 118 PRO A N 1
ATOM 932 C CA . PRO A 1 118 ? -19.094 2.852 8.555 1 93.56 118 PRO A CA 1
ATOM 933 C C . PRO A 1 118 ? -19.312 2.383 7.117 1 93.56 118 PRO A C 1
ATOM 935 O O . PRO A 1 118 ? -19.281 1.181 6.844 1 93.56 118 PRO A O 1
ATOM 938 N N . LYS A 1 119 ? -19.609 3.295 6.199 1 94.06 119 LYS A N 1
ATOM 939 C CA . LYS A 1 119 ? -19.734 2.945 4.789 1 94.06 119 LYS A CA 1
ATOM 940 C C . LYS A 1 119 ? -18.438 2.357 4.246 1 94.06 119 LYS A C 1
ATOM 942 O O . LYS A 1 119 ? -18.453 1.41 3.457 1 94.06 119 LYS A O 1
ATOM 947 N N . GLN A 1 120 ? -17.344 2.898 4.656 1 94.88 120 GLN A N 1
ATOM 948 C CA . GLN A 1 120 ? -16.047 2.395 4.223 1 94.88 120 GLN A CA 1
ATOM 949 C C . GLN A 1 120 ? -15.781 0.997 4.773 1 94.88 120 GLN A C 1
ATOM 951 O O . GLN A 1 120 ? -15.242 0.135 4.074 1 94.88 120 GLN A O 1
ATOM 956 N N . VAL A 1 121 ? -16.141 0.752 6.008 1 96.88 121 VAL A N 1
ATOM 957 C CA . VAL A 1 121 ? -16.016 -0.571 6.609 1 96.88 121 VAL A CA 1
ATOM 958 C C . VAL A 1 121 ? -16.875 -1.572 5.836 1 96.88 121 VAL A C 1
ATOM 960 O O . VAL A 1 121 ? -16.438 -2.693 5.566 1 96.88 121 VAL A O 1
ATOM 963 N N . ALA A 1 122 ? -18.047 -1.145 5.457 1 96.62 122 ALA A N 1
ATOM 964 C CA . ALA A 1 122 ? -18.922 -2 4.652 1 96.62 122 ALA A CA 1
ATOM 965 C C . ALA A 1 122 ? -18.25 -2.367 3.33 1 96.62 122 ALA A C 1
ATOM 967 O O . ALA A 1 122 ? -18.359 -3.504 2.867 1 96.62 122 ALA A O 1
ATOM 968 N N . GLY A 1 123 ? -17.641 -1.406 2.709 1 96.31 123 GLY A N 1
ATOM 969 C CA . GLY A 1 123 ? -16.875 -1.682 1.5 1 96.31 123 GLY A CA 1
ATOM 970 C C . GLY A 1 123 ? -15.773 -2.699 1.707 1 96.31 123 GLY A C 1
ATOM 971 O O . GLY A 1 123 ? -15.609 -3.621 0.904 1 96.31 123 GLY A O 1
ATOM 972 N N . ASP A 1 124 ? -14.984 -2.543 2.791 1 97.75 124 ASP A N 1
ATOM 973 C CA . ASP A 1 124 ? -13.922 -3.492 3.121 1 97.75 124 ASP A CA 1
ATOM 974 C C . ASP A 1 124 ? -14.484 -4.898 3.312 1 97.75 124 ASP A C 1
ATOM 976 O O . ASP A 1 124 ? -13.898 -5.875 2.844 1 97.75 124 ASP A O 1
ATOM 980 N N . ILE A 1 125 ? -15.602 -4.961 4.004 1 97.62 125 ILE A N 1
ATOM 981 C CA . ILE A 1 125 ? -16.25 -6.246 4.262 1 97.62 125 ILE A CA 1
ATOM 982 C C . ILE A 1 125 ? -16.703 -6.867 2.945 1 97.62 125 ILE A C 1
ATOM 984 O O . ILE A 1 125 ? -16.531 -8.062 2.721 1 97.62 125 ILE A O 1
ATOM 988 N N . THR A 1 126 ? -17.266 -6.078 2.078 1 98.12 126 THR A N 1
ATOM 989 C CA . THR A 1 126 ? -17.703 -6.57 0.777 1 98.12 126 THR A CA 1
ATOM 990 C C . THR A 1 126 ? -16.531 -7.113 -0.024 1 98.12 126 THR A C 1
ATOM 992 O O . THR A 1 126 ? -16.625 -8.18 -0.64 1 98.12 126 THR A O 1
ATOM 995 N N . LEU A 1 127 ? -15.453 -6.434 -0 1 98.31 127 LEU A N 1
ATOM 996 C CA . LEU A 1 127 ? -14.273 -6.887 -0.724 1 98.31 127 LEU A CA 1
ATOM 997 C C . LEU A 1 127 ? -13.719 -8.164 -0.105 1 98.31 127 LEU A C 1
ATOM 999 O O . LEU A 1 127 ? -13.32 -9.086 -0.822 1 98.31 127 LEU A O 1
ATOM 1003 N N . ALA A 1 128 ? -13.695 -8.258 1.242 1 98.44 128 ALA A N 1
ATOM 1004 C CA . ALA A 1 128 ? -13.289 -9.484 1.914 1 98.44 128 ALA A CA 1
ATOM 1005 C C . ALA A 1 128 ? -14.188 -10.648 1.518 1 98.44 128 ALA A C 1
ATOM 1007 O O . ALA A 1 128 ? -13.711 -11.75 1.235 1 98.44 128 ALA A O 1
ATOM 1008 N N . LEU A 1 129 ? -15.469 -10.391 1.471 1 98.31 129 LEU A N 1
ATOM 1009 C CA . LEU A 1 129 ? -16.438 -11.422 1.145 1 98.31 129 LEU A CA 1
ATOM 1010 C C . LEU A 1 129 ? -16.25 -11.906 -0.291 1 98.31 129 LEU A C 1
ATOM 1012 O O . LEU A 1 129 ? -16.469 -13.086 -0.587 1 98.31 129 LEU A O 1
ATOM 1016 N N . SER A 1 130 ? -15.875 -11.031 -1.197 1 97.88 130 SER A N 1
ATOM 1017 C CA . SER A 1 130 ? -15.656 -11.461 -2.574 1 97.88 130 SER A CA 1
ATOM 1018 C C . SER A 1 130 ? -14.555 -12.508 -2.658 1 97.88 130 SER A C 1
ATOM 1020 O O . SER A 1 130 ? -14.656 -13.469 -3.42 1 97.88 130 SER A O 1
ATOM 1022 N N . TRP A 1 131 ? -13.484 -12.391 -1.897 1 97.69 131 TRP A N 1
ATOM 1023 C CA . TRP A 1 131 ? -12.453 -13.414 -1.815 1 97.69 131 TRP A CA 1
ATOM 1024 C C . TRP A 1 131 ? -12.992 -14.68 -1.156 1 97.69 131 TRP A C 1
ATOM 1026 O O . TRP A 1 131 ? -12.664 -15.797 -1.567 1 97.69 131 TRP A O 1
ATOM 1036 N N . GLY A 1 132 ? -13.789 -14.5 -0.08 1 97.12 132 GLY A N 1
ATOM 1037 C CA . GLY A 1 132 ? -14.422 -15.641 0.559 1 97.12 132 GLY A CA 1
ATOM 1038 C C . GLY A 1 132 ? -15.289 -16.453 -0.39 1 97.12 132 GLY A C 1
ATOM 1039 O O . GLY A 1 132 ? -15.289 -17.688 -0.344 1 97.12 132 GLY A O 1
ATOM 1040 N N . PHE A 1 133 ? -16.047 -15.766 -1.167 1 96.44 133 PHE A N 1
ATOM 1041 C CA . PHE A 1 133 ? -16.891 -16.422 -2.158 1 96.44 133 PHE A CA 1
ATOM 1042 C C . PHE A 1 133 ? -16.047 -17.234 -3.135 1 96.44 133 PHE A C 1
ATOM 1044 O O . PHE A 1 133 ? -16.406 -18.359 -3.502 1 96.44 133 PHE A O 1
ATOM 1051 N N . LEU A 1 134 ? -14.977 -16.641 -3.547 1 94.88 134 LEU A N 1
ATOM 1052 C CA . LEU A 1 134 ? -14.062 -17.375 -4.422 1 94.88 134 LEU A CA 1
ATOM 1053 C C . LEU A 1 134 ? -13.594 -18.672 -3.756 1 94.88 134 LEU A C 1
ATOM 1055 O O . LEU A 1 134 ? -13.531 -19.719 -4.398 1 94.88 134 LEU A O 1
ATOM 1059 N N . LEU A 1 135 ? -13.266 -18.625 -2.494 1 94.62 135 LEU A N 1
ATOM 1060 C CA . LEU A 1 135 ? -12.797 -19.797 -1.752 1 94.62 135 LEU A CA 1
ATOM 1061 C C . LEU A 1 135 ? -13.891 -20.859 -1.667 1 94.62 135 LEU A C 1
ATOM 1063 O O . LEU A 1 135 ? -13.625 -22.031 -1.891 1 94.62 135 LEU A O 1
ATOM 1067 N N . VAL A 1 136 ? -15.023 -20.453 -1.378 1 92.94 136 VAL A N 1
ATOM 1068 C CA . VAL A 1 136 ? -16.141 -21.391 -1.248 1 92.94 136 VAL A CA 1
ATOM 1069 C C . VAL A 1 136 ? -16.438 -22.031 -2.604 1 92.94 136 VAL A C 1
ATOM 1071 O O . VAL A 1 136 ? -16.625 -23.234 -2.699 1 92.94 136 VAL A O 1
ATOM 1074 N N . TYR A 1 137 ? -16.422 -21.219 -3.594 1 88.94 137 TYR A N 1
ATOM 1075 C CA . TYR A 1 137 ? -16.719 -21.719 -4.938 1 88.94 137 TYR A CA 1
ATOM 1076 C C . TYR A 1 137 ? -15.641 -22.703 -5.387 1 88.94 137 TYR A C 1
ATOM 1078 O O . TYR A 1 137 ? -15.961 -23.766 -5.941 1 88.94 137 TYR A O 1
ATOM 1086 N N . SER A 1 138 ? -14.438 -22.359 -5.16 1 86.94 138 SER A N 1
ATOM 1087 C CA . SER A 1 138 ? -13.344 -23.25 -5.539 1 86.94 138 SER A CA 1
ATOM 1088 C C . SER A 1 138 ? -13.391 -24.547 -4.754 1 86.94 138 SER A C 1
ATOM 1090 O O . SER A 1 138 ? -13.039 -25.609 -5.281 1 86.94 138 SER A O 1
ATOM 1092 N N . TRP A 1 139 ? -13.742 -24.484 -3.498 1 84.75 139 TRP A N 1
ATOM 1093 C CA . TRP A 1 139 ? -13.891 -25.672 -2.674 1 84.75 139 TRP A CA 1
ATOM 1094 C C . TRP A 1 139 ? -15.008 -26.562 -3.207 1 84.75 139 TRP A C 1
ATOM 1096 O O . TRP A 1 139 ? -14.844 -27.781 -3.314 1 84.75 139 TRP A O 1
ATOM 1106 N N . ARG A 1 140 ? -16.047 -26.047 -3.717 1 84.44 140 ARG A N 1
ATOM 1107 C CA . ARG A 1 140 ? -17.188 -26.797 -4.246 1 84.44 140 ARG A CA 1
ATOM 1108 C C . ARG A 1 140 ? -16.844 -27.469 -5.566 1 84.44 140 ARG A C 1
ATOM 1110 O O . ARG A 1 140 ? -17.234 -28.609 -5.816 1 84.44 140 ARG A O 1
ATOM 1117 N N . GLU A 1 141 ? -16.109 -26.75 -6.359 1 78.81 141 GLU A N 1
ATOM 1118 C CA . GLU A 1 141 ? -15.695 -27.328 -7.645 1 78.81 141 GLU A CA 1
ATOM 1119 C C . GLU A 1 141 ? -14.758 -28.516 -7.453 1 78.81 141 GLU A C 1
ATOM 1121 O O . GLU A 1 141 ? -14.742 -29.438 -8.266 1 78.81 141 GLU A O 1
ATOM 1126 N N . LYS A 1 142 ? -14.062 -28.516 -6.422 1 79.12 142 LYS A N 1
ATOM 1127 C CA . LYS A 1 142 ? -13.125 -29.594 -6.148 1 79.12 142 LYS A CA 1
ATOM 1128 C C . LYS A 1 142 ? -13.844 -30.828 -5.598 1 79.12 142 LYS A C 1
ATOM 1130 O O . LYS A 1 142 ? -13.438 -31.953 -5.855 1 79.12 142 LYS A O 1
ATOM 1135 N N . TYR A 1 143 ? -14.867 -30.625 -4.844 1 79.25 143 TYR A N 1
ATOM 1136 C CA . TYR A 1 143 ? -15.477 -31.75 -4.145 1 79.25 143 TYR A CA 1
ATOM 1137 C C . TYR A 1 143 ? -16.812 -32.125 -4.766 1 79.25 143 TYR A C 1
ATOM 1139 O O . TYR A 1 143 ? -17.406 -33.156 -4.422 1 79.25 143 TYR A O 1
ATOM 1147 N N . ASP A 1 144 ? -17.438 -31.281 -5.531 1 69.69 144 ASP A N 1
ATOM 1148 C CA . ASP A 1 144 ? -18.609 -31.719 -6.281 1 69.69 144 ASP A CA 1
ATOM 1149 C C . ASP A 1 144 ? -18.219 -32.312 -7.629 1 69.69 144 ASP A C 1
ATOM 1151 O O . ASP A 1 144 ? -18.797 -33.312 -8.062 1 69.69 144 ASP A O 1
ATOM 1155 N N . MET B 1 1 ? 17.578 -28.578 -0.721 1 37.78 1 MET B N 1
ATOM 1156 C CA . MET B 1 1 ? 17.016 -27.859 -1.866 1 37.78 1 MET B CA 1
ATOM 1157 C C . MET B 1 1 ? 17.031 -26.359 -1.63 1 37.78 1 MET B C 1
ATOM 1159 O O . MET B 1 1 ? 16.438 -25.875 -0.656 1 37.78 1 MET B O 1
ATOM 1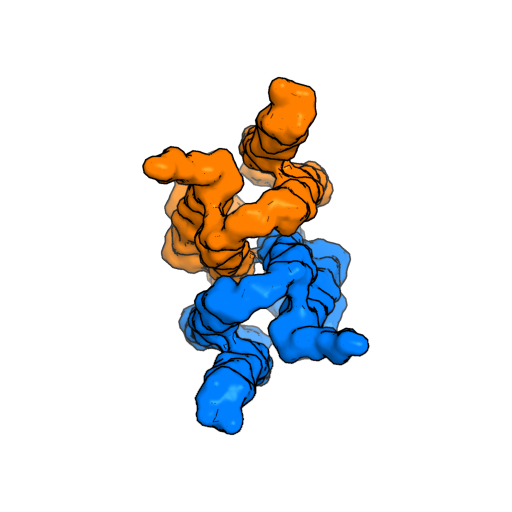163 N N . GLY B 1 2 ? 18 -25.594 -1.936 1 48.34 2 GLY B N 1
ATOM 1164 C CA . GLY B 1 2 ? 18.266 -24.219 -1.578 1 48.34 2 GLY B CA 1
ATOM 1165 C C . GLY B 1 2 ? 17.125 -23.281 -1.931 1 48.34 2 GLY B C 1
ATOM 1166 O O . GLY B 1 2 ? 16.297 -23.594 -2.799 1 48.34 2 GLY B O 1
ATOM 1167 N N . LEU B 1 3 ? 16.844 -22.344 -1.058 1 69.06 3 LEU B N 1
ATOM 1168 C CA . LEU B 1 3 ? 15.828 -21.328 -1.327 1 69.06 3 LEU B CA 1
ATOM 1169 C C . LEU B 1 3 ? 16.125 -20.609 -2.639 1 69.06 3 LEU B C 1
ATOM 1171 O O . LEU B 1 3 ? 17.266 -20.234 -2.904 1 69.06 3 LEU B O 1
ATOM 1175 N N . SER B 1 4 ? 15.172 -20.672 -3.535 1 86.88 4 SER B N 1
ATOM 1176 C CA . SER B 1 4 ? 15.328 -19.953 -4.801 1 86.88 4 SER B CA 1
ATOM 1177 C C . SER B 1 4 ? 15.578 -18.469 -4.57 1 86.88 4 SER B C 1
ATOM 1179 O O . SER B 1 4 ? 15.242 -17.938 -3.51 1 86.88 4 SER B O 1
ATOM 1181 N N . GLY B 1 5 ? 16.438 -17.906 -5.355 1 93.94 5 GLY B N 1
ATOM 1182 C CA . GLY B 1 5 ? 16.688 -16.469 -5.305 1 93.94 5 GLY B CA 1
ATOM 1183 C C . GLY B 1 5 ? 15.414 -15.656 -5.188 1 93.94 5 GLY B C 1
ATOM 1184 O O . GLY B 1 5 ? 15.375 -14.664 -4.453 1 93.94 5 GLY B O 1
ATOM 1185 N N . PHE B 1 6 ? 14.422 -16.125 -5.875 1 97 6 PHE B N 1
ATOM 1186 C CA . PHE B 1 6 ? 13.148 -15.422 -5.852 1 97 6 PHE B CA 1
ATOM 1187 C C . PHE B 1 6 ? 12.547 -15.445 -4.453 1 97 6 PHE B C 1
ATOM 1189 O O . PHE B 1 6 ? 12.086 -14.414 -3.953 1 97 6 PHE B O 1
ATOM 1196 N N . PHE B 1 7 ? 12.516 -16.594 -3.779 1 97.75 7 PHE B N 1
ATOM 1197 C CA . PHE B 1 7 ? 11.992 -16.719 -2.424 1 97.75 7 PHE B CA 1
ATOM 1198 C C . PHE B 1 7 ? 12.734 -15.797 -1.468 1 97.75 7 PHE B C 1
ATOM 1200 O O . PHE B 1 7 ? 12.109 -15.07 -0.688 1 97.75 7 PHE B O 1
ATOM 1207 N N . LEU B 1 8 ? 13.992 -15.766 -1.583 1 97.25 8 LEU B N 1
ATOM 1208 C CA . LEU B 1 8 ? 14.812 -14.977 -0.665 1 97.25 8 LEU B CA 1
ATOM 1209 C C . LEU B 1 8 ? 14.555 -13.484 -0.844 1 97.25 8 LEU B C 1
ATOM 1211 O O . LEU B 1 8 ? 14.398 -12.758 0.137 1 97.25 8 LEU B O 1
ATOM 1215 N N . ILE B 1 9 ? 14.508 -13.023 -2.045 1 98.19 9 ILE B N 1
ATOM 1216 C CA . ILE B 1 9 ? 14.305 -11.602 -2.311 1 98.19 9 ILE B CA 1
ATOM 1217 C C . ILE B 1 9 ? 12.891 -11.195 -1.9 1 98.19 9 ILE B C 1
ATOM 1219 O O . ILE B 1 9 ? 12.695 -10.148 -1.281 1 98.19 9 ILE B O 1
ATOM 1223 N N . CYS B 1 10 ? 11.922 -12.023 -2.191 1 98.5 10 CYS B N 1
ATOM 1224 C CA . CYS B 1 10 ? 10.555 -11.742 -1.761 1 98.5 10 CYS B CA 1
ATOM 1225 C C . CYS B 1 10 ? 10.477 -11.648 -0.243 1 98.5 10 CYS B C 1
ATOM 1227 O O . CYS B 1 10 ? 9.859 -10.719 0.292 1 98.5 10 CYS B O 1
ATOM 1229 N N . MET B 1 11 ? 11.125 -12.586 0.424 1 98.56 11 MET B N 1
ATOM 1230 C CA . MET B 1 11 ? 11.07 -12.602 1.883 1 98.56 11 MET B CA 1
ATOM 1231 C C . MET B 1 11 ? 11.758 -11.375 2.469 1 98.56 11 MET B C 1
ATOM 1233 O O . MET B 1 11 ? 11.266 -10.773 3.422 1 98.56 11 MET B O 1
ATOM 1237 N N . LEU B 1 12 ? 12.875 -11.039 1.901 1 98.06 12 LEU B N 1
ATOM 1238 C CA . LEU B 1 12 ? 13.594 -9.859 2.361 1 98.06 12 LEU B CA 1
ATOM 1239 C C . LEU B 1 12 ? 12.727 -8.609 2.221 1 98.06 12 LEU B C 1
ATOM 1241 O O . LEU B 1 12 ? 12.547 -7.863 3.186 1 98.06 12 LEU B O 1
ATOM 1245 N N . HIS B 1 13 ? 12.242 -8.398 1.018 1 98.75 13 HIS B N 1
ATOM 1246 C CA . HIS B 1 13 ? 11.391 -7.234 0.77 1 98.75 13 HIS B CA 1
ATOM 1247 C C . HIS B 1 13 ? 10.125 -7.289 1.618 1 98.75 13 HIS B C 1
ATOM 1249 O O . HIS B 1 13 ? 9.648 -6.254 2.088 1 98.75 13 HIS B O 1
ATOM 1255 N N . SER B 1 14 ? 9.586 -8.438 1.854 1 98.88 14 SER B N 1
ATOM 1256 C CA . SER B 1 14 ? 8.406 -8.602 2.689 1 98.88 14 SER B CA 1
ATOM 1257 C C . SER B 1 14 ? 8.68 -8.18 4.129 1 98.88 14 SER B C 1
ATOM 1259 O O . SER B 1 14 ? 7.934 -7.371 4.695 1 98.88 14 SER B O 1
ATOM 1261 N N . VAL B 1 15 ? 9.711 -8.68 4.668 1 98.75 15 VAL B N 1
ATOM 1262 C CA . VAL B 1 15 ? 10.039 -8.391 6.062 1 98.75 15 VAL B CA 1
ATOM 1263 C C . VAL B 1 15 ? 10.258 -6.891 6.238 1 98.75 15 VAL B C 1
ATOM 1265 O O . VAL B 1 15 ? 9.773 -6.289 7.203 1 98.75 15 VAL B O 1
ATOM 1268 N N . ILE B 1 16 ? 10.953 -6.238 5.328 1 98.56 16 ILE B N 1
ATOM 1269 C CA . ILE B 1 16 ? 11.195 -4.801 5.383 1 98.56 16 ILE B CA 1
ATOM 1270 C C . ILE B 1 16 ? 9.859 -4.051 5.352 1 98.56 16 ILE B C 1
ATOM 1272 O O . ILE B 1 16 ? 9.633 -3.15 6.16 1 98.56 16 ILE B O 1
ATOM 1276 N N . ALA B 1 17 ? 8.992 -4.387 4.449 1 98.69 17 ALA B N 1
ATOM 1277 C CA . ALA B 1 17 ? 7.707 -3.715 4.309 1 98.69 17 ALA B CA 1
ATOM 1278 C C . ALA B 1 17 ? 6.82 -3.971 5.523 1 98.69 17 ALA B C 1
ATOM 1280 O O . ALA B 1 17 ? 6.168 -3.053 6.031 1 98.69 17 ALA B O 1
ATOM 1281 N N . LEU B 1 18 ? 6.828 -5.191 6.043 1 98.81 18 LEU B N 1
ATOM 1282 C CA . LEU B 1 18 ? 5.988 -5.535 7.188 1 98.81 18 LEU B CA 1
ATOM 1283 C C . LEU B 1 18 ? 6.426 -4.773 8.43 1 98.81 18 LEU B C 1
ATOM 1285 O O . LEU B 1 18 ? 5.598 -4.184 9.133 1 98.81 18 LEU B O 1
ATOM 1289 N N . ILE B 1 19 ? 7.691 -4.777 8.664 1 98.31 19 ILE B N 1
ATOM 1290 C CA . ILE B 1 19 ? 8.195 -4.129 9.867 1 98.31 19 ILE B CA 1
ATOM 1291 C C . ILE B 1 19 ? 8.016 -2.619 9.758 1 98.31 19 ILE B C 1
ATOM 1293 O O . ILE B 1 19 ? 7.512 -1.977 10.68 1 98.31 19 ILE B O 1
ATOM 1297 N N . SER B 1 20 ? 8.43 -2.051 8.648 1 97.94 20 SER B N 1
ATOM 1298 C CA . SER B 1 20 ? 8.258 -0.616 8.453 1 97.94 20 SER B CA 1
ATOM 1299 C C . SER B 1 20 ? 6.781 -0.224 8.523 1 97.94 20 SER B C 1
ATOM 1301 O O . SER B 1 20 ? 6.43 0.776 9.148 1 97.94 20 SER B O 1
ATOM 1303 N N . GLY B 1 21 ? 5.926 -1.055 7.867 1 98.5 21 GLY B N 1
ATOM 1304 C CA . GLY B 1 21 ? 4.496 -0.782 7.895 1 98.5 21 GLY B CA 1
ATOM 1305 C C . GLY B 1 21 ? 3.908 -0.82 9.297 1 98.5 21 GLY B C 1
ATOM 1306 O O . GLY B 1 21 ? 3.129 0.059 9.672 1 98.5 21 GLY B O 1
ATOM 1307 N N . ALA B 1 22 ? 4.277 -1.8 10.055 1 98.25 22 ALA B N 1
ATOM 1308 C CA . ALA B 1 22 ? 3.779 -1.915 11.422 1 98.25 22 ALA B CA 1
ATOM 1309 C C . ALA B 1 22 ? 4.254 -0.743 12.281 1 98.25 22 ALA B C 1
ATOM 1311 O O . ALA B 1 22 ? 3.471 -0.16 13.031 1 98.25 22 ALA B O 1
ATOM 1312 N N . LEU B 1 23 ? 5.469 -0.363 12.109 1 97.62 23 LEU B N 1
ATOM 1313 C CA . LEU B 1 23 ? 6.008 0.75 12.883 1 97.62 23 LEU B CA 1
ATOM 1314 C C . LEU B 1 23 ? 5.324 2.059 12.508 1 97.62 23 LEU B C 1
ATOM 1316 O O . LEU B 1 23 ? 4.965 2.852 13.383 1 97.62 23 LEU B O 1
ATOM 1320 N N . MET B 1 24 ? 5.125 2.246 11.227 1 97.19 24 MET B N 1
ATOM 1321 C CA . MET B 1 24 ? 4.457 3.463 10.766 1 97.19 24 MET B CA 1
ATOM 1322 C C . MET B 1 24 ? 3.016 3.512 11.258 1 97.19 24 MET B C 1
ATOM 1324 O O . MET B 1 24 ? 2.492 4.586 11.555 1 97.19 24 MET B O 1
ATOM 1328 N N . MET B 1 25 ? 2.41 2.338 11.328 1 97.25 25 MET B N 1
ATOM 1329 C CA . MET B 1 25 ? 0.995 2.277 11.68 1 97.25 25 MET B CA 1
ATOM 1330 C C . MET B 1 25 ? 0.789 2.559 13.164 1 97.25 25 MET B C 1
ATOM 1332 O O . MET B 1 25 ? -0.092 3.334 13.539 1 97.25 25 MET B O 1
ATOM 1336 N N . PHE B 1 26 ? 1.688 2.104 14.055 1 97.19 26 PHE B N 1
ATOM 1337 C CA . PHE B 1 26 ? 1.408 2.135 15.484 1 97.19 26 PHE B CA 1
ATOM 1338 C C . PHE B 1 26 ? 2.4 3.035 16.203 1 97.19 26 PHE B C 1
ATOM 1340 O O . PHE B 1 26 ? 2.145 3.473 17.328 1 97.19 26 PHE B O 1
ATOM 1347 N N . TYR B 1 27 ? 3.527 3.324 15.617 1 96.38 27 TYR B N 1
ATOM 1348 C CA . TYR B 1 27 ? 4.598 4.09 16.25 1 96.38 27 TYR B CA 1
ATOM 1349 C C . TYR B 1 27 ? 5.215 5.074 15.258 1 96.38 27 TYR B C 1
ATOM 1351 O O . TYR B 1 27 ? 6.434 5.117 15.086 1 96.38 27 TYR B O 1
ATOM 1359 N N . SER B 1 28 ? 4.332 5.84 14.664 1 94.88 28 SER B N 1
ATOM 1360 C CA . SER B 1 28 ? 4.754 6.703 13.57 1 94.88 28 SER B CA 1
ATOM 1361 C C . SER B 1 28 ? 5.809 7.703 14.023 1 94.88 28 SER B C 1
ATOM 1363 O O . SER B 1 28 ? 6.809 7.918 13.336 1 94.88 28 SER B O 1
ATOM 1365 N N . TYR B 1 29 ? 5.594 8.312 15.234 1 95.19 29 TYR B N 1
ATOM 1366 C CA . TYR B 1 29 ? 6.551 9.312 15.703 1 95.19 29 TYR B CA 1
ATOM 1367 C C . TYR B 1 29 ? 7.93 8.695 15.906 1 95.19 29 TYR B C 1
ATOM 1369 O O . TYR B 1 29 ? 8.938 9.234 15.445 1 95.19 29 TYR B O 1
ATOM 1377 N N . GLU B 1 30 ? 8.047 7.562 16.594 1 94.62 30 GLU B N 1
ATOM 1378 C CA . GLU B 1 30 ? 9.312 6.879 16.844 1 94.62 30 GLU B CA 1
ATOM 1379 C C . GLU B 1 30 ? 9.969 6.457 15.539 1 94.62 30 GLU B C 1
ATOM 1381 O O . GLU B 1 30 ? 11.195 6.523 15.406 1 94.62 30 GLU B O 1
ATOM 1386 N N . PHE B 1 31 ? 9.172 6.094 14.641 1 94.38 31 PHE B N 1
ATOM 1387 C CA . PHE B 1 31 ? 9.688 5.723 13.328 1 94.38 31 PHE B CA 1
ATOM 1388 C C . PHE B 1 31 ? 10.32 6.922 12.633 1 94.38 31 PHE B C 1
ATOM 1390 O O . PHE B 1 31 ? 11.391 6.805 12.047 1 94.38 31 PHE B O 1
ATOM 1397 N N . TYR B 1 32 ? 9.688 8.078 12.734 1 94.38 32 TYR B N 1
ATOM 1398 C CA . TYR B 1 32 ? 10.219 9.281 12.109 1 94.38 32 TYR B CA 1
ATOM 1399 C C . TYR B 1 32 ? 11.469 9.766 12.828 1 94.38 32 TYR B C 1
ATOM 1401 O O . TYR B 1 32 ? 12.398 10.281 12.203 1 94.38 32 TYR B O 1
ATOM 1409 N N . VAL B 1 33 ? 11.477 9.617 14.18 1 95.62 33 VAL B N 1
ATOM 1410 C CA . VAL B 1 33 ? 12.672 9.969 14.938 1 95.62 33 VAL B CA 1
ATOM 1411 C C . VAL B 1 33 ? 13.836 9.086 14.484 1 95.62 33 VAL B C 1
ATOM 1413 O O . VAL B 1 33 ? 14.945 9.578 14.258 1 95.62 33 VAL B O 1
ATOM 1416 N N . PHE B 1 34 ? 13.578 7.863 14.328 1 92.5 34 PHE B N 1
ATOM 1417 C CA . PHE B 1 34 ? 14.586 6.91 13.891 1 92.5 34 PHE B CA 1
ATOM 1418 C C . PHE B 1 34 ? 15.07 7.242 12.484 1 92.5 34 PHE B C 1
ATOM 1420 O O . PHE B 1 34 ? 16.266 7.199 12.211 1 92.5 34 PHE B O 1
ATOM 1427 N N . SER B 1 35 ? 14.164 7.594 11.586 1 91.38 35 SER B N 1
ATOM 1428 C CA . SER B 1 35 ? 14.469 7.742 10.172 1 91.38 35 SER B CA 1
ATOM 1429 C C . SER B 1 35 ? 15.023 9.133 9.867 1 91.38 35 SER B C 1
ATOM 1431 O O . SER B 1 35 ? 15.844 9.289 8.953 1 91.38 35 SER B O 1
ATOM 1433 N N . HIS B 1 36 ? 14.609 10.188 10.648 1 92.31 36 HIS B N 1
ATOM 1434 C CA . HIS B 1 36 ? 14.914 11.555 10.242 1 92.31 36 HIS B CA 1
ATOM 1435 C C . HIS B 1 36 ? 15.523 12.344 11.391 1 92.31 36 HIS B C 1
ATOM 1437 O O . HIS B 1 36 ? 15.977 13.477 11.203 1 92.31 36 HIS B O 1
ATOM 1443 N N . GLY B 1 37 ? 15.516 11.82 12.609 1 92.38 37 GLY B N 1
ATOM 1444 C CA . GLY B 1 37 ? 15.977 12.547 13.781 1 92.38 37 GLY B CA 1
ATOM 1445 C C . GLY B 1 37 ? 14.859 13.25 14.531 1 92.38 37 GLY B C 1
ATOM 1446 O O . GLY B 1 37 ? 13.781 13.469 13.984 1 92.38 37 GLY B O 1
ATOM 1447 N N . HIS B 1 38 ? 15.109 13.625 15.703 1 94.62 38 HIS B N 1
ATOM 1448 C CA . HIS B 1 38 ? 14.117 14.188 16.625 1 94.62 38 HIS B CA 1
ATOM 1449 C C . HIS B 1 38 ? 13.586 15.523 16.109 1 94.62 38 HIS B C 1
ATOM 1451 O O . HIS B 1 38 ? 12.375 15.758 16.125 1 94.62 38 HIS B O 1
ATOM 1457 N N . GLU B 1 39 ? 14.422 16.375 15.648 1 92.94 39 GLU B N 1
ATOM 1458 C CA . GLU B 1 39 ? 14.031 17.703 15.219 1 92.94 39 GLU B CA 1
ATOM 1459 C C . GLU B 1 39 ? 13.086 17.641 14.023 1 92.94 39 GLU B C 1
ATOM 1461 O O . GLU B 1 39 ? 12.016 18.266 14.031 1 92.94 39 GLU B O 1
ATOM 1466 N N . THR B 1 40 ? 13.445 16.906 13.055 1 93.12 40 THR B N 1
ATOM 1467 C CA . THR B 1 40 ? 12.625 16.766 11.859 1 93.12 40 THR B CA 1
ATOM 1468 C C . THR B 1 40 ? 11.305 16.078 12.203 1 93.12 40 THR B C 1
ATOM 1470 O O . THR B 1 40 ? 10.234 16.516 11.773 1 93.12 40 THR B O 1
ATOM 1473 N N . ALA B 1 41 ? 11.336 15.055 13.062 1 94.88 41 ALA B N 1
ATOM 1474 C CA . ALA B 1 41 ? 10.125 14.336 13.453 1 94.88 41 ALA B CA 1
ATOM 1475 C C . ALA B 1 41 ? 9.125 15.258 14.133 1 94.88 41 ALA B C 1
ATOM 1477 O O . ALA B 1 41 ? 7.918 15.172 13.898 1 94.88 41 ALA B O 1
ATOM 1478 N N . SER B 1 42 ? 9.617 16.109 14.914 1 94.31 42 SER B N 1
ATOM 1479 C CA . SER B 1 42 ? 8.75 17.047 15.625 1 94.31 42 SER B CA 1
ATOM 1480 C C . SER B 1 42 ? 8.039 17.984 14.656 1 94.31 42 SER B C 1
ATOM 1482 O O . SER B 1 42 ? 6.859 18.297 14.828 1 94.31 42 SER B O 1
ATOM 1484 N N . LYS B 1 43 ? 8.727 18.375 13.609 1 92.19 43 LYS B N 1
ATOM 1485 C CA . LYS B 1 43 ? 8.172 19.312 12.625 1 92.19 43 LYS B CA 1
ATOM 1486 C C . LYS B 1 43 ? 7.152 18.609 11.727 1 92.19 43 LYS B C 1
ATOM 1488 O O . LYS B 1 43 ? 6.355 19.266 11.055 1 92.19 43 LYS B O 1
ATOM 1493 N N . LEU B 1 44 ? 7.145 17.328 11.781 1 93.81 44 LEU B N 1
ATOM 1494 C CA . LEU B 1 44 ? 6.273 16.562 10.906 1 93.81 44 LEU B CA 1
ATOM 1495 C C . LEU B 1 44 ? 4.984 16.172 11.625 1 93.81 44 LEU B C 1
ATOM 1497 O O . LEU B 1 44 ? 4.102 15.555 11.031 1 93.81 44 LEU B O 1
ATOM 1501 N N . GLN B 1 45 ? 4.719 16.516 12.82 1 92.5 45 GLN B N 1
ATOM 1502 C CA . GLN B 1 45 ? 3.566 16.094 13.609 1 92.5 45 GLN B CA 1
ATOM 1503 C C . GLN B 1 45 ? 2.35 16.969 13.32 1 92.5 45 GLN B C 1
ATOM 1505 O O . GLN B 1 45 ? 1.21 16.516 13.469 1 92.5 45 GLN B O 1
ATOM 1510 N N . GLY B 1 46 ? 2.416 18.094 12.898 1 91.5 46 GLY B N 1
ATOM 1511 C CA . GLY B 1 46 ? 1.311 19.016 12.734 1 91.5 46 GLY B CA 1
ATOM 1512 C C . GLY B 1 46 ? 1.297 20.125 13.766 1 91.5 46 GLY B C 1
ATOM 1513 O O . GLY B 1 46 ? 1.859 19.969 14.852 1 91.5 46 GLY B O 1
ATOM 1514 N N . SER B 1 47 ? 0.587 21.156 13.445 1 93.31 47 SER B N 1
ATOM 1515 C CA . SER B 1 47 ? 0.676 22.375 14.266 1 93.31 47 SER B CA 1
ATOM 1516 C C . SER B 1 47 ? -0.449 22.422 15.289 1 93.31 47 SER B C 1
ATOM 1518 O O . SER B 1 47 ? -0.318 23.078 16.328 1 93.31 47 SER B O 1
ATOM 1520 N N . THR B 1 48 ? -1.604 21.859 14.992 1 94.25 48 THR B N 1
ATOM 1521 C CA . THR B 1 48 ? -2.744 21.812 15.898 1 94.25 48 THR B CA 1
ATOM 1522 C C . THR B 1 48 ? -3.098 20.359 16.25 1 94.25 48 THR B C 1
ATOM 1524 O O . THR B 1 48 ? -2.732 19.438 15.531 1 94.25 48 THR B O 1
ATOM 1527 N N . PRO B 1 49 ? -3.828 20.172 17.375 1 94.69 49 PRO B N 1
ATOM 1528 C CA . PRO B 1 49 ? -4.266 18.812 17.719 1 94.69 49 PRO B CA 1
ATOM 1529 C C . PRO B 1 49 ? -5.066 18.156 16.594 1 94.69 49 PRO B C 1
ATOM 1531 O O . PRO B 1 49 ? -4.914 16.953 16.344 1 94.69 49 PRO B O 1
ATOM 1534 N N . HIS B 1 50 ? -5.871 18.906 15.953 1 94.88 50 HIS B N 1
ATOM 1535 C CA . HIS B 1 50 ? -6.645 18.391 14.828 1 94.88 50 HIS B CA 1
ATOM 1536 C C . HIS B 1 50 ? -5.734 17.969 13.68 1 94.88 50 HIS B C 1
ATOM 1538 O O . HIS B 1 50 ? -5.887 16.875 13.125 1 94.88 50 HIS B O 1
ATOM 1544 N N . ASP B 1 51 ? -4.781 18.797 13.297 1 95.81 51 ASP B N 1
ATOM 1545 C CA . ASP B 1 51 ? -3.852 18.469 12.227 1 95.81 51 ASP B CA 1
ATOM 1546 C C . ASP B 1 51 ? -2.984 17.281 12.594 1 95.81 51 ASP B C 1
ATOM 1548 O O . ASP B 1 51 ? -2.656 16.453 11.734 1 95.81 51 ASP B O 1
ATOM 1552 N N . GLN B 1 52 ? -2.623 17.203 13.844 1 95.69 52 GLN B N 1
ATOM 1553 C CA . GLN B 1 52 ? -1.832 16.078 14.312 1 95.69 52 GLN B CA 1
ATOM 1554 C C . GLN B 1 52 ? -2.592 14.766 14.133 1 95.69 52 GLN B C 1
ATOM 1556 O O . GLN B 1 52 ? -2.025 13.773 13.68 1 95.69 52 GLN B O 1
ATOM 1561 N N . LEU B 1 53 ? -3.822 14.797 14.484 1 96.19 53 LEU B N 1
ATOM 1562 C CA . LEU B 1 53 ? -4.645 13.609 14.328 1 96.19 53 LEU B CA 1
ATOM 1563 C C . LEU B 1 53 ? -4.789 13.234 12.859 1 96.19 53 LEU B C 1
ATOM 1565 O O . LEU B 1 53 ? -4.734 12.055 12.5 1 96.19 53 LEU B O 1
ATOM 1569 N N . LEU B 1 54 ? -4.957 14.227 11.969 1 95.81 54 LEU B N 1
ATOM 1570 C CA . LEU B 1 54 ? -5.055 13.977 10.531 1 95.81 54 LEU B CA 1
ATOM 1571 C C . LEU B 1 54 ? -3.789 13.312 10.008 1 95.81 54 LEU B C 1
ATOM 1573 O O . LEU B 1 54 ? -3.857 12.32 9.281 1 95.81 54 LEU B O 1
ATOM 1577 N N . ILE B 1 55 ? -2.713 13.836 10.398 1 96.19 55 ILE B N 1
ATOM 1578 C CA . ILE B 1 55 ? -1.428 13.336 9.922 1 96.19 55 ILE B CA 1
ATOM 1579 C C . ILE B 1 55 ? -1.178 11.938 10.477 1 96.19 55 ILE B C 1
ATOM 1581 O O . ILE B 1 55 ? -0.761 11.039 9.742 1 96.19 55 ILE B O 1
ATOM 1585 N N . GLN B 1 56 ? -1.43 11.773 11.727 1 95.69 56 GLN B N 1
ATOM 1586 C CA . GLN B 1 56 ? -1.268 10.453 12.328 1 95.69 56 GLN B CA 1
ATOM 1587 C C . GLN B 1 56 ? -2.135 9.414 11.625 1 95.69 56 GLN B C 1
ATOM 1589 O O . GLN B 1 56 ? -1.696 8.289 11.391 1 95.69 56 GLN B O 1
ATOM 1594 N N . THR B 1 57 ? -3.332 9.758 11.32 1 96.44 57 THR B N 1
ATOM 1595 C CA . THR B 1 57 ? -4.238 8.836 10.633 1 96.44 57 THR B CA 1
ATOM 1596 C C . THR B 1 57 ? -3.73 8.516 9.234 1 96.44 57 THR B C 1
ATOM 1598 O O . THR B 1 57 ? -3.738 7.359 8.812 1 96.44 57 THR B O 1
ATOM 1601 N N . ALA B 1 58 ? -3.277 9.523 8.523 1 96.44 58 ALA B N 1
ATOM 1602 C CA . ALA B 1 58 ? -2.73 9.305 7.188 1 96.44 58 ALA B CA 1
ATOM 1603 C C . ALA B 1 58 ? -1.489 8.422 7.238 1 96.44 58 ALA B C 1
ATOM 1605 O O . ALA B 1 58 ? -1.329 7.516 6.418 1 96.44 58 ALA B O 1
ATOM 1606 N N . ASP B 1 59 ? -0.644 8.641 8.203 1 96.62 59 ASP B N 1
ATOM 1607 C CA . ASP B 1 59 ? 0.552 7.82 8.375 1 96.62 59 ASP B CA 1
ATOM 1608 C C . ASP B 1 59 ? 0.184 6.379 8.727 1 96.62 59 ASP B C 1
ATOM 1610 O O . ASP B 1 59 ? 0.812 5.438 8.234 1 96.62 59 ASP B O 1
ATOM 1614 N N . SER B 1 60 ? -0.757 6.301 9.594 1 97.94 60 SER B N 1
ATOM 1615 C CA . SER B 1 60 ? -1.199 4.957 9.961 1 97.94 60 SER B CA 1
ATOM 1616 C C . SER B 1 60 ? -1.763 4.211 8.758 1 97.94 60 SER B C 1
ATOM 1618 O O . SER B 1 60 ? -1.552 3.006 8.609 1 97.94 60 SER B O 1
ATOM 1620 N N . LEU B 1 61 ? -2.492 4.883 7.883 1 98.19 61 LEU B N 1
ATOM 1621 C CA . LEU B 1 61 ? -2.994 4.266 6.66 1 98.19 61 LEU B CA 1
ATOM 1622 C C . LEU B 1 61 ? -1.845 3.846 5.75 1 98.19 61 LEU B C 1
ATOM 1624 O O . LEU B 1 61 ? -1.849 2.738 5.207 1 98.19 61 LEU B O 1
ATOM 1628 N N . SER B 1 62 ? -0.923 4.758 5.574 1 98.25 62 SER B N 1
ATOM 1629 C CA . SER B 1 62 ? 0.259 4.402 4.797 1 98.25 62 SER B CA 1
ATOM 1630 C C . SER B 1 62 ? 0.941 3.162 5.367 1 98.25 62 SER B C 1
ATOM 1632 O O . SER B 1 62 ? 1.386 2.291 4.617 1 98.25 62 SER B O 1
ATOM 1634 N N . GLY B 1 63 ? 1.028 3.115 6.691 1 98.62 63 GLY B N 1
ATOM 1635 C CA . GLY B 1 63 ? 1.601 1.949 7.344 1 98.62 63 GLY B CA 1
ATOM 1636 C C . GLY B 1 63 ? 0.84 0.669 7.055 1 98.62 63 GLY B C 1
ATOM 1637 O O . GLY B 1 63 ? 1.444 -0.368 6.773 1 98.62 63 GLY B O 1
ATOM 1638 N N . LEU B 1 64 ? -0.436 0.689 7.145 1 98.75 64 LEU B N 1
ATOM 1639 C CA . LEU B 1 64 ? -1.253 -0.481 6.844 1 98.75 64 LEU B CA 1
ATOM 1640 C C . LEU B 1 64 ? -1.056 -0.922 5.398 1 98.75 64 LEU B C 1
ATOM 1642 O O . LEU B 1 64 ? -0.966 -2.119 5.117 1 98.75 64 LEU B O 1
ATOM 1646 N N . LEU B 1 65 ? -1.039 0.034 4.488 1 98.81 65 LEU B N 1
ATOM 1647 C CA . LEU B 1 65 ? -0.868 -0.299 3.078 1 98.81 65 LEU B CA 1
ATOM 1648 C C . LEU B 1 65 ? 0.513 -0.896 2.824 1 98.81 65 LEU B C 1
ATOM 1650 O O . LEU B 1 65 ? 0.652 -1.836 2.039 1 98.81 65 LEU B O 1
ATOM 1654 N N . LEU B 1 66 ? 1.514 -0.357 3.498 1 98.81 66 LEU B N 1
ATOM 1655 C CA . LEU B 1 66 ? 2.842 -0.953 3.391 1 98.81 66 LEU B CA 1
ATOM 1656 C C . LEU B 1 66 ? 2.854 -2.361 3.975 1 98.81 66 LEU B C 1
ATOM 1658 O O . LEU B 1 66 ? 3.477 -3.266 3.414 1 98.81 66 LEU B O 1
ATOM 1662 N N . PHE B 1 67 ? 2.213 -2.57 5.012 1 98.81 67 PHE B N 1
ATOM 1663 C CA . PHE B 1 67 ? 2.062 -3.891 5.609 1 98.81 67 PHE B CA 1
ATOM 1664 C C . PHE B 1 67 ? 1.371 -4.848 4.645 1 98.81 67 PHE B C 1
ATOM 1666 O O . PHE B 1 67 ? 1.743 -6.02 4.551 1 98.81 67 PHE B O 1
ATOM 1673 N N . SER B 1 68 ? 0.382 -4.352 3.967 1 98.88 68 SER B N 1
ATOM 1674 C CA . SER B 1 68 ? -0.311 -5.156 2.965 1 98.88 68 SER B CA 1
ATOM 1675 C C . SER B 1 68 ? 0.624 -5.547 1.824 1 98.88 68 SER B C 1
ATOM 1677 O O . SER B 1 68 ? 0.613 -6.691 1.371 1 98.88 68 SER B O 1
ATOM 1679 N N . VAL B 1 69 ? 1.407 -4.633 1.37 1 98.94 69 VAL B N 1
ATOM 1680 C CA . VAL B 1 69 ? 2.387 -4.934 0.331 1 98.94 69 VAL B CA 1
ATOM 1681 C C . VAL B 1 69 ? 3.334 -6.027 0.814 1 98.94 69 VAL B C 1
ATOM 1683 O O . VAL B 1 69 ? 3.617 -6.98 0.083 1 98.94 69 VAL B O 1
ATOM 1686 N N . GLY B 1 70 ? 3.807 -5.883 2.064 1 98.94 70 GLY B N 1
ATOM 1687 C CA . GLY B 1 70 ? 4.656 -6.918 2.633 1 98.94 70 GLY B CA 1
ATOM 1688 C C . GLY B 1 70 ? 3.984 -8.273 2.695 1 98.94 70 GLY B C 1
ATOM 1689 O O . GLY B 1 70 ? 4.613 -9.297 2.422 1 98.94 70 GLY 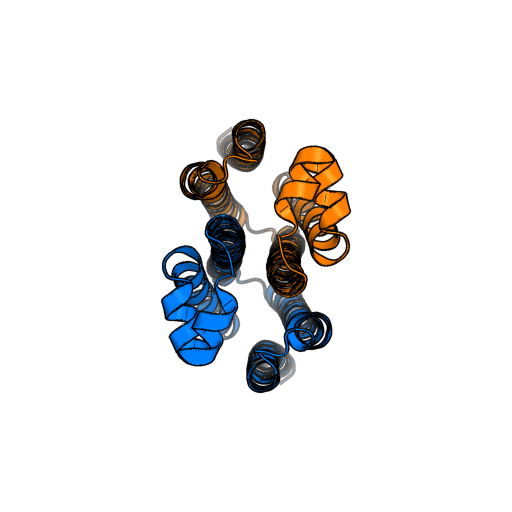B O 1
ATOM 1690 N N . SER B 1 71 ? 2.768 -8.297 3.055 1 98.94 71 SER B N 1
ATOM 1691 C CA . SER B 1 71 ? 2.016 -9.547 3.123 1 98.94 71 SER B CA 1
ATOM 1692 C C . SER B 1 71 ? 1.851 -10.172 1.741 1 98.94 71 SER B C 1
ATOM 1694 O O . SER B 1 71 ? 1.948 -11.391 1.588 1 98.94 71 SER B O 1
ATOM 1696 N N . LEU B 1 72 ? 1.577 -9.352 0.779 1 98.88 72 LEU B N 1
ATOM 1697 C CA . LEU B 1 72 ? 1.444 -9.852 -0.585 1 98.88 72 LEU B CA 1
ATOM 1698 C C . LEU B 1 72 ? 2.764 -10.438 -1.081 1 98.88 72 LEU B C 1
ATOM 1700 O O . LEU B 1 72 ? 2.783 -11.508 -1.692 1 98.88 72 LEU B O 1
ATOM 1704 N N . LEU B 1 73 ? 3.85 -9.711 -0.78 1 98.88 73 LEU B N 1
ATOM 1705 C CA . LEU B 1 73 ? 5.164 -10.211 -1.16 1 98.88 73 LEU B CA 1
ATOM 1706 C C . LEU B 1 73 ? 5.461 -11.539 -0.469 1 98.88 73 LEU B C 1
ATOM 1708 O O . LEU B 1 73 ? 6.02 -12.453 -1.082 1 98.88 73 LEU B O 1
ATOM 1712 N N . PHE B 1 74 ? 5.09 -11.664 0.807 1 98.88 74 PHE B N 1
ATOM 1713 C CA . PHE B 1 74 ? 5.262 -12.914 1.537 1 98.88 74 PHE B CA 1
ATOM 1714 C C . PHE B 1 74 ? 4.547 -14.062 0.825 1 98.88 74 PHE B C 1
ATOM 1716 O O . PHE B 1 74 ? 5.129 -15.125 0.621 1 98.88 74 PHE B O 1
ATOM 1723 N N . MET B 1 75 ? 3.326 -13.828 0.459 1 98.75 75 MET B N 1
ATOM 1724 C CA . MET B 1 75 ? 2.541 -14.883 -0.177 1 98.75 75 MET B CA 1
ATOM 1725 C C . MET B 1 75 ? 3.109 -15.227 -1.549 1 98.75 75 MET B C 1
ATOM 1727 O O . MET B 1 75 ? 3.193 -16.406 -1.912 1 98.75 75 MET B O 1
ATOM 1731 N N . VAL B 1 76 ? 3.541 -14.258 -2.328 1 98.5 76 VAL B N 1
ATOM 1732 C CA . VAL B 1 76 ? 4.02 -14.453 -3.691 1 98.5 76 VAL B CA 1
ATOM 1733 C C . VAL B 1 76 ? 5.355 -15.195 -3.662 1 98.5 76 VAL B C 1
ATOM 1735 O O . VAL B 1 76 ? 5.746 -15.828 -4.652 1 98.5 76 VAL B O 1
ATOM 1738 N N . ALA B 1 77 ? 6 -15.203 -2.494 1 98.44 77 ALA B N 1
ATOM 1739 C CA . ALA B 1 77 ? 7.309 -15.844 -2.359 1 98.44 77 ALA B CA 1
ATOM 1740 C C . ALA B 1 77 ? 7.219 -17.344 -2.637 1 98.44 77 ALA B C 1
ATOM 1742 O O . ALA B 1 77 ? 8.211 -17.969 -2.988 1 98.44 77 ALA B O 1
ATOM 1743 N N . PHE B 1 78 ? 6.055 -17.891 -2.584 1 97 78 PHE B N 1
ATOM 1744 C CA . PHE B 1 78 ? 5.898 -19.344 -2.666 1 97 78 PHE B CA 1
ATOM 1745 C C . PHE B 1 78 ? 5.551 -19.766 -4.086 1 97 78 PHE B C 1
ATOM 1747 O O . PHE B 1 78 ? 5.402 -20.969 -4.363 1 97 78 PHE B O 1
ATOM 1754 N N . VAL B 1 79 ? 5.43 -18.859 -4.996 1 96.44 79 VAL B N 1
ATOM 1755 C CA . VAL B 1 79 ? 5.172 -19.203 -6.391 1 96.44 79 VAL B CA 1
ATOM 1756 C C . VAL B 1 79 ? 6.438 -19.766 -7.027 1 96.44 79 VAL B C 1
ATOM 1758 O O . VAL B 1 79 ? 7.504 -19.156 -6.953 1 96.44 79 VAL B O 1
ATOM 1761 N N . LYS B 1 80 ? 6.316 -20.844 -7.746 1 93.25 80 LYS B N 1
ATOM 1762 C CA . LYS B 1 80 ? 7.484 -21.547 -8.266 1 93.25 80 LYS B CA 1
ATOM 1763 C C . LYS B 1 80 ? 7.613 -21.359 -9.773 1 93.25 80 LYS B C 1
ATOM 1765 O O . LYS B 1 80 ? 8.656 -21.672 -10.359 1 93.25 80 LYS B O 1
ATOM 1770 N N . ASP B 1 81 ? 6.66 -20.844 -10.453 1 92.94 81 ASP B N 1
ATOM 1771 C CA . ASP B 1 81 ? 6.676 -20.641 -11.898 1 92.94 81 ASP B CA 1
ATOM 1772 C C . ASP B 1 81 ? 7.695 -19.578 -12.297 1 92.94 81 ASP B C 1
ATOM 1774 O O . ASP B 1 81 ? 7.527 -18.406 -11.977 1 92.94 81 ASP B O 1
ATOM 1778 N N . ASN B 1 82 ? 8.688 -19.953 -13.047 1 92.62 82 ASN B N 1
ATOM 1779 C CA . ASN B 1 82 ? 9.789 -19.078 -13.406 1 92.62 82 ASN B CA 1
ATOM 1780 C C . ASN B 1 82 ? 9.32 -17.938 -14.305 1 92.62 82 ASN B C 1
ATOM 1782 O O . ASN B 1 82 ? 9.844 -16.812 -14.219 1 92.62 82 ASN B O 1
ATOM 1786 N N . LYS B 1 83 ? 8.453 -18.312 -15.211 1 93.31 83 LYS B N 1
ATOM 1787 C CA . LYS B 1 83 ? 7.957 -17.25 -16.078 1 93.31 83 LYS B CA 1
ATOM 1788 C C . LYS B 1 83 ? 7.25 -16.156 -15.281 1 93.31 83 LYS B C 1
ATOM 1790 O O . LYS B 1 83 ? 7.438 -14.969 -15.539 1 93.31 83 LYS B O 1
ATOM 1795 N N . PHE B 1 84 ? 6.477 -16.562 -14.289 1 95.94 84 PHE B N 1
ATOM 1796 C CA . PHE B 1 84 ? 5.812 -15.609 -13.406 1 95.94 84 PHE B CA 1
ATOM 1797 C C . PHE B 1 84 ? 6.836 -14.828 -12.594 1 95.94 84 PHE B C 1
ATOM 1799 O O . PHE B 1 84 ? 6.711 -13.609 -12.438 1 95.94 84 PHE B O 1
ATOM 1806 N N . GLN B 1 85 ? 7.809 -15.539 -12.086 1 96.75 85 GLN B N 1
ATOM 1807 C CA . GLN B 1 85 ? 8.812 -14.891 -11.25 1 96.75 85 GLN B CA 1
ATOM 1808 C C . GLN B 1 85 ? 9.516 -13.766 -12.016 1 96.75 85 GLN B C 1
ATOM 1810 O O . GLN B 1 85 ? 9.742 -12.688 -11.469 1 96.75 85 GLN B O 1
ATOM 1815 N N . SER B 1 86 ? 9.836 -13.992 -13.242 1 96.12 86 SER B N 1
ATOM 1816 C CA . SER B 1 86 ? 10.469 -12.969 -14.07 1 96.12 86 SER B CA 1
ATOM 1817 C C . SER B 1 86 ? 9.523 -11.789 -14.312 1 96.12 86 SER B C 1
ATOM 1819 O O . SER B 1 86 ? 9.922 -10.633 -14.195 1 96.12 86 SER B O 1
ATOM 1821 N N . PHE B 1 87 ? 8.312 -12.109 -14.633 1 97.81 87 PHE B N 1
ATOM 1822 C CA . PHE B 1 87 ? 7.277 -11.102 -14.828 1 97.81 87 PHE B CA 1
ATOM 1823 C C . PHE B 1 87 ? 7.094 -10.258 -13.57 1 97.81 87 PHE B C 1
ATOM 1825 O O . PHE B 1 87 ? 7.078 -9.023 -13.641 1 97.81 87 PHE B O 1
ATOM 1832 N N . PHE B 1 88 ? 7.02 -10.875 -12.453 1 98.5 88 PHE B N 1
ATOM 1833 C CA . PHE B 1 88 ? 6.789 -10.227 -11.164 1 98.5 88 PHE B CA 1
ATOM 1834 C C . PHE B 1 88 ? 7.969 -9.344 -10.781 1 98.5 88 PHE B C 1
ATOM 1836 O O . PHE B 1 88 ? 7.785 -8.219 -10.312 1 98.5 88 PHE B O 1
ATOM 1843 N N . ALA B 1 89 ? 9.148 -9.797 -11.023 1 98.44 89 ALA B N 1
ATOM 1844 C CA . ALA B 1 89 ? 10.359 -9.039 -10.703 1 98.44 89 ALA B CA 1
ATOM 1845 C C . ALA B 1 89 ? 10.43 -7.746 -11.516 1 98.44 89 ALA B C 1
ATOM 1847 O O . ALA B 1 89 ? 10.789 -6.691 -10.984 1 98.44 89 ALA B O 1
ATOM 1848 N N . LYS B 1 90 ? 10.141 -7.848 -12.773 1 98.31 90 LYS B N 1
ATOM 1849 C CA . LYS B 1 90 ? 10.125 -6.652 -13.609 1 98.31 90 LYS B CA 1
ATOM 1850 C C . LYS B 1 90 ? 9.148 -5.613 -13.07 1 98.31 90 LYS B C 1
ATOM 1852 O O . LYS B 1 90 ? 9.453 -4.418 -13.047 1 98.31 90 LYS B O 1
ATOM 1857 N N . GLY B 1 91 ? 8.008 -6.141 -12.695 1 98.56 91 GLY B N 1
ATOM 1858 C CA . GLY B 1 91 ? 7.035 -5.242 -12.086 1 98.56 91 GLY B CA 1
ATOM 1859 C C . GLY B 1 91 ? 7.539 -4.586 -10.82 1 98.56 91 GLY B C 1
ATOM 1860 O O . GLY B 1 91 ? 7.309 -3.398 -10.594 1 98.56 91 GLY B O 1
ATOM 1861 N N . CYS B 1 92 ? 8.172 -5.277 -9.992 1 98.69 92 CYS B N 1
ATOM 1862 C CA . CYS B 1 92 ? 8.695 -4.746 -8.742 1 98.69 92 CYS B CA 1
ATOM 1863 C C . CYS B 1 92 ? 9.766 -3.695 -9 1 98.69 92 CYS B C 1
ATOM 1865 O O . CYS B 1 92 ? 9.867 -2.709 -8.266 1 98.69 92 CYS B O 1
ATOM 1867 N N . VAL B 1 93 ? 10.656 -3.914 -10.039 1 98.69 93 VAL B N 1
ATOM 1868 C CA . VAL B 1 93 ? 11.617 -2.887 -10.414 1 98.69 93 VAL B CA 1
ATOM 1869 C C . VAL B 1 93 ? 10.891 -1.582 -10.727 1 98.69 93 VAL B C 1
ATOM 1871 O O . VAL B 1 93 ? 11.25 -0.522 -10.211 1 98.69 93 VAL B O 1
ATOM 1874 N N . LEU B 1 94 ? 9.859 -1.71 -11.508 1 98.56 94 LEU B N 1
ATOM 1875 C CA . LEU B 1 94 ? 9.102 -0.532 -11.906 1 98.56 94 LEU B CA 1
ATOM 1876 C C . LEU B 1 94 ? 8.461 0.136 -10.695 1 98.56 94 LEU B C 1
ATOM 1878 O O . LEU B 1 94 ? 8.438 1.365 -10.602 1 98.56 94 LEU B O 1
ATOM 1882 N N . LEU B 1 95 ? 7.957 -0.633 -9.766 1 98.75 95 LEU B N 1
ATOM 1883 C CA . LEU B 1 95 ? 7.316 -0.082 -8.578 1 98.75 95 LEU B CA 1
ATOM 1884 C C . LEU B 1 95 ? 8.32 0.674 -7.719 1 98.75 95 LEU B C 1
ATOM 1886 O O . LEU B 1 95 ? 8.008 1.744 -7.191 1 98.75 95 LEU B O 1
ATOM 1890 N N . HIS B 1 96 ? 9.5 0.154 -7.609 1 98.75 96 HIS B N 1
ATOM 1891 C CA . HIS B 1 96 ? 10.516 0.85 -6.824 1 98.75 96 HIS B CA 1
ATOM 1892 C C . HIS B 1 96 ? 10.984 2.115 -7.535 1 98.75 96 HIS B C 1
ATOM 1894 O O . HIS B 1 96 ? 11.281 3.123 -6.887 1 98.75 96 HIS B O 1
ATOM 1900 N N . ILE B 1 97 ? 11.07 2.1 -8.812 1 98.44 97 ILE B N 1
ATOM 1901 C CA . ILE B 1 97 ? 11.414 3.305 -9.562 1 98.44 97 ILE B CA 1
ATOM 1902 C C . ILE B 1 97 ? 10.32 4.355 -9.367 1 98.44 97 ILE B C 1
ATOM 1904 O O . ILE B 1 97 ? 10.617 5.535 -9.164 1 98.44 97 ILE B O 1
ATOM 1908 N N . SER B 1 98 ? 9.117 3.939 -9.414 1 98.5 98 SER B N 1
ATOM 1909 C CA . SER B 1 98 ? 8 4.848 -9.18 1 98.5 98 SER B CA 1
ATOM 1910 C C . SER B 1 98 ? 8.086 5.477 -7.789 1 98.5 98 SER B C 1
ATOM 1912 O O . SER B 1 98 ? 7.793 6.664 -7.621 1 98.5 98 SER B O 1
ATOM 1914 N N . MET B 1 99 ? 8.461 4.723 -6.809 1 98.25 99 MET B N 1
ATOM 1915 C CA . MET B 1 99 ? 8.625 5.242 -5.453 1 98.25 99 MET B CA 1
ATOM 1916 C C . MET B 1 99 ? 9.711 6.312 -5.414 1 98.25 99 MET B C 1
ATOM 1918 O O . MET B 1 99 ? 9.539 7.359 -4.781 1 98.25 99 MET B O 1
ATOM 1922 N N . ALA B 1 100 ? 10.805 6.051 -6.062 1 97.75 100 ALA B N 1
ATOM 1923 C CA . ALA B 1 100 ? 11.891 7.023 -6.125 1 97.75 100 ALA B CA 1
ATOM 1924 C C . ALA B 1 100 ? 11.43 8.32 -6.785 1 97.75 100 ALA B C 1
ATOM 1926 O O . ALA B 1 100 ? 11.703 9.414 -6.285 1 97.75 100 ALA B O 1
ATOM 1927 N N . ILE B 1 101 ? 10.742 8.18 -7.867 1 98 101 ILE B N 1
ATOM 1928 C CA . ILE B 1 101 ? 10.219 9.344 -8.586 1 98 101 ILE B CA 1
ATOM 1929 C C . ILE B 1 101 ? 9.234 10.102 -7.699 1 98 101 ILE B C 1
ATOM 1931 O O . ILE B 1 101 ? 9.258 11.336 -7.656 1 98 101 ILE B O 1
ATOM 1935 N N . TRP B 1 102 ? 8.398 9.383 -7.023 1 97.38 102 TRP B N 1
ATOM 1936 C CA . TRP B 1 102 ? 7.434 9.984 -6.105 1 97.38 102 TRP B CA 1
ATOM 1937 C C . TRP B 1 102 ? 8.148 10.836 -5.055 1 97.38 102 TRP B C 1
ATOM 1939 O O . TRP B 1 102 ? 7.691 11.93 -4.723 1 97.38 102 TRP B O 1
ATOM 1949 N N . ARG B 1 103 ? 9.273 10.375 -4.543 1 96.5 103 ARG B N 1
ATOM 1950 C CA . ARG B 1 103 ? 10.016 11.109 -3.523 1 96.5 103 ARG B CA 1
ATOM 1951 C C . ARG B 1 103 ? 10.539 12.43 -4.074 1 96.5 103 ARG B C 1
ATOM 1953 O O . ARG B 1 103 ? 10.438 13.461 -3.41 1 96.5 103 ARG B O 1
ATOM 1960 N N . VAL B 1 104 ? 10.992 12.383 -5.25 1 95 104 VAL B N 1
ATOM 1961 C CA . VAL B 1 104 ? 11.555 13.578 -5.871 1 95 104 VAL B CA 1
ATOM 1962 C C . VAL B 1 104 ? 10.438 14.578 -6.176 1 95 104 VAL B C 1
ATOM 1964 O O . VAL B 1 104 ? 10.602 15.781 -5.969 1 95 104 VAL B O 1
ATOM 1967 N N . TYR B 1 105 ? 9.336 14.055 -6.496 1 94.12 105 TYR B N 1
ATOM 1968 C CA . TYR B 1 105 ? 8.25 14.914 -6.957 1 94.12 105 TYR B CA 1
ATOM 1969 C C . TYR B 1 105 ? 7.426 15.43 -5.785 1 94.12 105 TYR B C 1
ATOM 1971 O O . TYR B 1 105 ? 6.965 16.578 -5.793 1 94.12 105 TYR B O 1
ATOM 1979 N N . PHE B 1 106 ? 7.254 14.656 -4.727 1 94.19 106 PHE B N 1
ATOM 1980 C CA . PHE B 1 106 ? 6.344 15.016 -3.646 1 94.19 106 PHE B CA 1
ATOM 1981 C C . PHE B 1 106 ? 7.117 15.281 -2.359 1 94.19 106 PHE B C 1
ATOM 1983 O O . PHE B 1 106 ? 6.973 16.344 -1.755 1 94.19 106 PHE B O 1
ATOM 1990 N N . GLU B 1 107 ? 7.926 14.375 -1.975 1 94.38 107 GLU B N 1
ATOM 1991 C CA . GLU B 1 107 ? 8.602 14.477 -0.685 1 94.38 107 GLU B CA 1
ATOM 1992 C C . GLU B 1 107 ? 9.594 15.633 -0.673 1 94.38 107 GLU B C 1
ATOM 1994 O O . GLU B 1 107 ? 9.797 16.266 0.361 1 94.38 107 GLU B O 1
ATOM 1999 N N . ARG B 1 108 ? 10.172 15.922 -1.73 1 93.06 108 ARG B N 1
ATOM 2000 C CA . ARG B 1 108 ? 11.156 16.984 -1.837 1 93.06 108 ARG B CA 1
ATOM 2001 C C . ARG B 1 108 ? 10.531 18.344 -1.518 1 93.06 108 ARG B C 1
ATOM 2003 O O . ARG B 1 108 ? 11.227 19.266 -1.072 1 93.06 108 ARG B O 1
ATOM 2010 N N . LYS B 1 109 ? 9.32 18.5 -1.748 1 94.19 109 LYS B N 1
ATOM 2011 C CA . LYS B 1 109 ? 8.633 19.766 -1.496 1 94.19 109 LYS B CA 1
ATOM 2012 C C . LYS B 1 109 ? 8.586 20.078 -0.002 1 94.19 109 LYS B C 1
ATOM 2014 O O . LYS B 1 109 ? 8.352 21.219 0.393 1 94.19 109 LYS B O 1
ATOM 2019 N N . LEU B 1 110 ? 8.703 19.031 0.833 1 93.81 110 LEU B N 1
ATOM 2020 C CA . LEU B 1 110 ? 8.758 19.234 2.277 1 93.81 110 LEU B CA 1
ATOM 2021 C C . LEU B 1 110 ? 10.148 19.688 2.711 1 93.81 110 LEU B C 1
ATOM 2023 O O . LEU B 1 110 ? 11.055 18.859 2.861 1 93.81 110 LEU B O 1
ATOM 2027 N N . GLU B 1 111 ? 10.281 20.938 2.945 1 90 111 GLU B N 1
ATOM 2028 C CA . GLU B 1 111 ? 11.578 21.516 3.266 1 90 111 GLU B CA 1
ATOM 2029 C C . GLU B 1 111 ? 12.211 20.828 4.473 1 90 111 GLU B C 1
ATOM 2031 O O . GLU B 1 111 ? 13.43 20.672 4.543 1 90 111 GLU B O 1
ATOM 2036 N N . ASP B 1 112 ? 11.414 20.375 5.371 1 89.12 112 ASP B N 1
ATOM 2037 C CA . ASP B 1 112 ? 11.922 19.734 6.578 1 89.12 112 ASP B CA 1
ATOM 2038 C C . ASP B 1 112 ? 12.625 18.422 6.25 1 89.12 112 ASP B C 1
ATOM 2040 O O . ASP B 1 112 ? 13.422 17.922 7.047 1 89.12 112 ASP B O 1
ATOM 2044 N N . LEU B 1 113 ? 12.305 17.875 5.102 1 89.62 113 LEU B N 1
ATOM 2045 C CA . LEU B 1 113 ? 12.875 16.594 4.699 1 89.62 113 LEU B CA 1
ATOM 2046 C C . LEU B 1 113 ? 13.961 16.797 3.646 1 89.62 113 LEU B C 1
ATOM 2048 O O . LEU B 1 113 ? 14.367 15.836 2.979 1 89.62 113 LEU 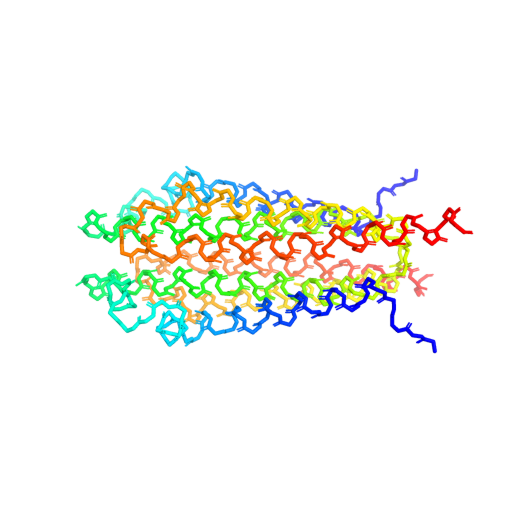B O 1
ATOM 2052 N N . ALA B 1 114 ? 14.492 17.953 3.473 1 82.62 114 ALA B N 1
ATOM 2053 C CA . ALA B 1 114 ? 15.391 18.297 2.375 1 82.62 114 ALA B CA 1
ATOM 2054 C C . ALA B 1 114 ? 16.672 17.453 2.42 1 82.62 114 ALA B C 1
ATOM 2056 O O . ALA B 1 114 ? 17.203 17.062 1.378 1 82.62 114 ALA B O 1
ATOM 2057 N N . CYS B 1 115 ? 17.094 17.062 3.482 1 84.94 115 CYS B N 1
ATOM 2058 C CA . CYS B 1 115 ? 18.344 16.312 3.574 1 84.94 115 CYS B CA 1
ATOM 2059 C C . CYS B 1 115 ? 18.078 14.812 3.641 1 84.94 115 CYS B C 1
ATOM 2061 O O . CYS B 1 115 ? 19 14.008 3.512 1 84.94 115 CYS B O 1
ATOM 2063 N N . ASP B 1 116 ? 16.906 14.414 3.668 1 89.81 116 ASP B N 1
ATOM 2064 C CA . ASP B 1 116 ? 16.594 13.008 3.92 1 89.81 116 ASP B CA 1
ATOM 2065 C C . ASP B 1 116 ? 16.141 12.312 2.643 1 89.81 116 ASP B C 1
ATOM 2067 O O . ASP B 1 116 ? 16.422 11.133 2.438 1 89.81 116 ASP B O 1
ATOM 2071 N N . TRP B 1 117 ? 15.469 13 1.798 1 89.38 117 TRP B N 1
ATOM 2072 C CA . TRP B 1 117 ? 14.82 12.367 0.653 1 89.38 117 TRP B CA 1
ATOM 2073 C C . TRP B 1 117 ? 15.859 11.734 -0.271 1 89.38 117 TRP B C 1
ATOM 2075 O O . TRP B 1 117 ? 15.617 10.672 -0.845 1 89.38 117 TRP B O 1
ATOM 2085 N N . PRO B 1 118 ? 17.094 12.273 -0.419 1 93.56 118 PRO B N 1
ATOM 2086 C CA . PRO B 1 118 ? 18.078 11.602 -1.273 1 93.56 118 PRO B CA 1
ATOM 2087 C C . PRO B 1 118 ? 18.484 10.227 -0.745 1 93.56 118 PRO B C 1
ATOM 2089 O O . PRO B 1 118 ? 18.672 9.297 -1.527 1 93.56 118 PRO B O 1
ATOM 2092 N N . LYS B 1 119 ? 18.688 10.109 0.557 1 94 119 LYS B N 1
ATOM 2093 C CA . LYS B 1 119 ? 19 8.812 1.153 1 94 119 LYS B CA 1
ATOM 2094 C C . LYS B 1 119 ? 17.875 7.812 0.921 1 94 119 LYS B C 1
ATOM 2096 O O . LYS B 1 119 ? 18.109 6.633 0.666 1 94 119 LYS B O 1
ATOM 2101 N N . GLN B 1 120 ? 16.656 8.266 1.015 1 94.75 120 GLN B N 1
ATOM 2102 C CA . GLN B 1 120 ? 15.5 7.402 0.779 1 94.75 120 GLN B CA 1
ATOM 2103 C C . GLN B 1 120 ? 15.43 6.965 -0.681 1 94.75 120 GLN B C 1
ATOM 2105 O O . GLN B 1 120 ? 15.117 5.812 -0.974 1 94.75 120 GLN B O 1
ATOM 2110 N N . VAL B 1 121 ? 15.727 7.848 -1.588 1 96.88 121 VAL B N 1
ATOM 2111 C CA . VAL B 1 121 ? 15.773 7.516 -3.008 1 96.88 121 VAL B CA 1
ATOM 2112 C C . VAL B 1 121 ? 16.844 6.457 -3.256 1 96.88 121 VAL B C 1
ATOM 2114 O O . VAL B 1 121 ? 16.625 5.5 -4.004 1 96.88 121 VAL B O 1
ATOM 2117 N N . ALA B 1 122 ? 17.969 6.609 -2.596 1 96.56 122 ALA B N 1
ATOM 2118 C CA . ALA B 1 122 ? 19.031 5.613 -2.707 1 96.56 122 ALA B CA 1
ATOM 2119 C C . ALA B 1 122 ? 18.547 4.242 -2.24 1 96.56 122 ALA B C 1
ATOM 2121 O O . ALA B 1 122 ? 18.875 3.223 -2.848 1 96.56 122 ALA B O 1
ATOM 2122 N N . GLY B 1 123 ? 17.828 4.238 -1.151 1 96.25 123 GLY B N 1
ATOM 2123 C CA . GLY B 1 123 ? 17.234 2.992 -0.69 1 96.25 123 GLY B CA 1
ATOM 2124 C C . GLY B 1 123 ? 16.297 2.367 -1.707 1 96.25 123 GLY B C 1
ATOM 2125 O O . GLY B 1 123 ? 16.359 1.161 -1.956 1 96.25 123 GLY B O 1
ATOM 2126 N N . ASP B 1 124 ? 15.406 3.164 -2.307 1 97.69 124 ASP B N 1
ATOM 2127 C CA . ASP B 1 124 ? 14.5 2.682 -3.342 1 97.69 124 ASP B CA 1
ATOM 2128 C C . ASP B 1 124 ? 15.266 2.09 -4.52 1 97.69 124 ASP B C 1
ATOM 2130 O O . ASP B 1 124 ? 14.891 1.045 -5.051 1 97.69 124 ASP B O 1
ATOM 2134 N N . ILE B 1 125 ? 16.312 2.795 -4.914 1 97.62 125 ILE B N 1
ATOM 2135 C CA . ILE B 1 125 ? 17.141 2.342 -6.027 1 97.62 125 ILE B CA 1
ATOM 2136 C C . ILE B 1 125 ? 17.797 1.016 -5.672 1 97.62 125 ILE B C 1
ATOM 2138 O O . ILE B 1 125 ? 17.844 0.096 -6.492 1 97.62 125 ILE B O 1
ATOM 2142 N N . THR B 1 126 ? 18.297 0.896 -4.473 1 98.12 126 THR B N 1
ATOM 2143 C CA . THR B 1 126 ? 18.922 -0.344 -4.027 1 98.12 126 THR B CA 1
ATOM 2144 C C . THR B 1 126 ? 17.922 -1.497 -4.059 1 98.12 126 THR B C 1
ATOM 2146 O O . THR B 1 126 ? 18.25 -2.598 -4.508 1 98.12 126 THR B O 1
ATOM 2149 N N . LEU B 1 127 ? 16.75 -1.255 -3.631 1 98.31 127 LEU B N 1
ATOM 2150 C CA . LEU B 1 127 ? 15.727 -2.295 -3.645 1 98.31 127 LEU B CA 1
ATOM 2151 C C . LEU B 1 127 ? 15.344 -2.662 -5.074 1 98.31 127 LEU B C 1
ATOM 2153 O O . LEU B 1 127 ? 15.172 -3.842 -5.391 1 98.31 127 LEU B O 1
ATOM 2157 N N . ALA B 1 128 ? 15.219 -1.66 -5.973 1 98.44 128 ALA B N 1
ATOM 2158 C CA . ALA B 1 128 ? 14.977 -1.936 -7.387 1 98.44 128 ALA B CA 1
ATOM 2159 C C . ALA B 1 128 ? 16.094 -2.791 -7.98 1 98.44 128 ALA B C 1
ATOM 2161 O O . ALA B 1 128 ? 15.82 -3.748 -8.711 1 98.44 128 ALA B O 1
ATOM 2162 N N . LEU B 1 129 ? 17.297 -2.461 -7.633 1 98.31 129 LEU B N 1
ATOM 2163 C CA . LEU B 1 129 ? 18.453 -3.17 -8.172 1 98.31 129 LEU B CA 1
ATOM 2164 C C . LEU B 1 129 ? 18.469 -4.617 -7.684 1 98.31 129 LEU B C 1
ATOM 2166 O O . LEU B 1 129 ? 18.922 -5.512 -8.406 1 98.31 129 LEU B O 1
ATOM 2170 N N . SER B 1 130 ? 18.031 -4.871 -6.469 1 97.88 130 SER B N 1
ATOM 2171 C CA . SER B 1 130 ? 18 -6.246 -5.984 1 97.88 130 SER B CA 1
ATOM 2172 C C . SER B 1 130 ? 17.094 -7.117 -6.848 1 97.88 130 SER B C 1
ATOM 2174 O O . SER B 1 130 ? 17.422 -8.273 -7.129 1 97.88 130 SER B O 1
ATOM 2176 N N . TRP B 1 131 ? 15.977 -6.625 -7.312 1 97.69 131 TRP B N 1
ATOM 2177 C CA . TRP B 1 131 ? 15.133 -7.348 -8.258 1 97.69 131 TRP B CA 1
ATOM 2178 C C . TRP B 1 131 ? 15.82 -7.492 -9.609 1 97.69 131 TRP B C 1
ATOM 2180 O O . TRP B 1 131 ? 15.719 -8.531 -10.258 1 97.69 131 TRP B O 1
ATOM 2190 N N . GLY B 1 132 ? 16.484 -6.402 -10.055 1 97.06 132 GLY B N 1
ATOM 2191 C CA . GLY B 1 132 ? 17.25 -6.469 -11.289 1 97.06 132 GLY B CA 1
ATOM 2192 C C . GLY B 1 132 ? 18.312 -7.547 -11.273 1 97.06 132 GLY B C 1
ATOM 2193 O O . GLY B 1 132 ? 18.516 -8.242 -12.273 1 97.06 132 GLY B O 1
ATOM 2194 N N . PHE B 1 133 ? 19 -7.637 -10.195 1 96.31 133 PHE B N 1
ATOM 2195 C CA . PHE B 1 133 ? 20.016 -8.664 -10.031 1 96.31 133 PHE B CA 1
ATOM 2196 C C . PHE B 1 133 ? 19.406 -10.055 -10.141 1 96.31 133 PHE B C 1
ATOM 2198 O O . PHE B 1 133 ? 19.984 -10.945 -10.766 1 96.31 133 PHE B O 1
ATOM 2205 N N . LEU B 1 134 ? 18.297 -10.203 -9.508 1 94.75 134 LEU B N 1
ATOM 2206 C CA . LEU B 1 134 ? 17.609 -11.484 -9.625 1 94.75 134 LEU B CA 1
ATOM 2207 C C . LEU B 1 134 ? 17.312 -11.805 -11.086 1 94.75 134 LEU B C 1
ATOM 2209 O O . LEU B 1 134 ? 17.484 -12.953 -11.516 1 94.75 134 LEU B O 1
ATOM 2213 N N . LEU B 1 135 ? 16.875 -10.844 -11.844 1 94.5 135 LEU B N 1
ATOM 2214 C CA . LEU B 1 135 ? 16.547 -11.039 -13.25 1 94.5 135 LEU B CA 1
ATOM 2215 C C . LEU B 1 135 ? 17.781 -11.422 -14.047 1 94.5 135 LEU B C 1
ATOM 2217 O O . LEU B 1 135 ? 17.75 -12.352 -14.867 1 94.5 135 LEU B O 1
ATOM 2221 N N . VAL B 1 136 ? 18.797 -10.773 -13.82 1 92.75 136 VAL B N 1
ATOM 2222 C CA . VAL B 1 136 ? 20.047 -11.039 -14.539 1 92.75 136 VAL B CA 1
ATOM 2223 C C . VAL B 1 136 ? 20.562 -12.43 -14.18 1 92.75 136 VAL B C 1
ATOM 2225 O O . VAL B 1 136 ? 20.953 -13.195 -15.055 1 92.75 136 VAL B O 1
ATOM 2228 N N . TYR B 1 137 ? 20.5 -12.727 -12.938 1 88.81 137 TYR B N 1
ATOM 2229 C CA . TYR B 1 137 ? 20.969 -14.023 -12.484 1 88.81 137 TYR B CA 1
ATOM 2230 C C . TYR B 1 137 ? 20.125 -15.148 -13.07 1 88.81 137 TYR B C 1
ATOM 2232 O O . TYR B 1 137 ? 20.672 -16.156 -13.531 1 88.81 137 TYR B O 1
ATOM 2240 N N . SER B 1 138 ? 18.875 -14.961 -13.047 1 86.62 138 SER B N 1
ATOM 2241 C CA . SER B 1 138 ? 17.969 -15.969 -13.602 1 86.62 138 SER B CA 1
ATOM 2242 C C . SER B 1 138 ? 18.188 -16.125 -15.102 1 86.62 138 SER B C 1
ATOM 2244 O O . SER B 1 138 ? 18.062 -17.234 -15.641 1 86.62 138 SER B O 1
ATOM 2246 N N . TRP B 1 139 ? 18.422 -15.031 -15.781 1 84.81 139 TRP B N 1
ATOM 2247 C CA . TRP B 1 139 ? 18.703 -15.07 -17.219 1 84.81 139 TRP B CA 1
ATOM 2248 C C . TRP B 1 139 ? 20 -15.828 -17.484 1 84.81 139 TRP B C 1
ATOM 2250 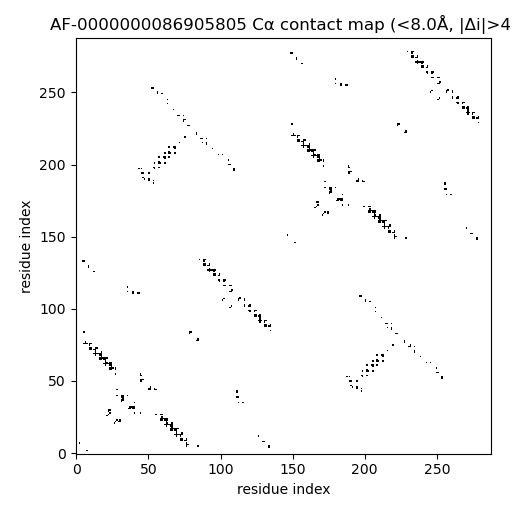O O . TRP B 1 139 ? 20.047 -16.656 -18.391 1 84.81 139 TRP B O 1
ATOM 2260 N N . ARG B 1 140 ? 20.969 -15.742 -16.672 1 84.25 140 ARG B N 1
ATOM 2261 C CA . ARG B 1 140 ? 22.25 -16.406 -16.828 1 84.25 140 ARG B CA 1
ATOM 2262 C C . ARG B 1 140 ? 22.141 -17.906 -16.578 1 84.25 140 ARG B C 1
ATOM 2264 O O . ARG B 1 140 ? 22.734 -18.719 -17.281 1 84.25 140 ARG B O 1
ATOM 2271 N N . GLU B 1 141 ? 21.344 -18.234 -15.594 1 78.75 141 GLU B N 1
ATOM 2272 C CA . GLU B 1 141 ? 21.156 -19.656 -15.289 1 78.75 141 GLU B CA 1
ATOM 2273 C C . GLU B 1 141 ? 20.422 -20.375 -16.422 1 78.75 141 GLU B C 1
ATOM 2275 O O . GLU B 1 141 ? 20.625 -21.562 -16.641 1 78.75 141 GLU B O 1
ATOM 2280 N N . LYS B 1 142 ? 19.672 -19.672 -17.109 1 79.25 142 LYS B N 1
ATOM 2281 C CA . LYS B 1 142 ? 18.906 -20.266 -18.203 1 79.25 142 LYS B CA 1
ATOM 2282 C C . LYS B 1 142 ? 19.766 -20.438 -19.453 1 79.25 142 LYS B C 1
ATOM 2284 O O . LYS B 1 142 ? 19.578 -21.391 -20.219 1 79.25 142 LYS B O 1
ATOM 2289 N N . TYR B 1 143 ? 20.641 -19.562 -19.688 1 79 143 TYR B N 1
ATOM 2290 C CA . TYR B 1 143 ? 21.375 -19.578 -20.953 1 79 143 TYR B CA 1
ATOM 2291 C C . TYR B 1 143 ? 22.812 -20.031 -20.75 1 79 143 TYR B C 1
ATOM 2293 O O . TYR B 1 143 ? 23.531 -20.266 -21.734 1 79 143 TYR B O 1
ATOM 2301 N N . ASP B 1 144 ? 23.328 -20.047 -19.578 1 69.94 144 ASP B N 1
ATOM 2302 C CA . ASP B 1 144 ? 24.625 -20.672 -19.359 1 69.94 144 ASP B CA 1
ATOM 2303 C C . ASP B 1 144 ? 24.453 -22.156 -19.031 1 69.94 144 ASP B C 1
ATOM 2305 O O . ASP B 1 144 ? 25.234 -23 -19.5 1 69.94 144 ASP B O 1
#

Solvent-accessible surface area (backbone atoms only — not comparable to full-atom values): 14491 Å² total; per-residue (Å²): 132,77,80,49,70,64,33,51,52,25,43,53,54,11,53,52,27,32,52,52,8,50,35,28,41,77,36,42,65,61,45,33,27,72,74,63,32,63,71,43,33,61,71,67,42,47,89,46,76,68,36,25,51,51,39,50,44,37,38,23,49,32,8,49,41,32,27,48,44,11,51,51,32,48,58,56,30,72,64,80,55,61,72,56,51,53,54,47,33,55,50,48,29,52,51,25,49,50,52,31,50,45,38,64,70,47,49,49,73,39,67,81,39,58,82,48,50,63,60,52,34,50,49,29,50,52,56,19,44,53,36,48,50,51,50,54,51,54,52,44,67,72,74,105,132,78,80,49,68,62,33,52,52,25,43,53,54,11,52,53,28,33,53,52,8,50,35,28,41,77,36,41,65,61,45,34,27,72,75,62,31,62,70,44,33,60,72,67,42,47,90,44,75,69,36,25,51,52,40,52,43,37,39,22,49,32,8,50,42,33,26,47,45,10,50,51,33,47,59,56,30,73,64,79,55,61,70,54,51,52,54,48,33,55,51,48,27,50,51,26,51,50,51,31,51,46,39,64,68,45,48,48,73,40,68,80,38,59,83,48,50,63,60,53,34,49,50,29,50,52,54,20,45,53,35,49,50,51,50,52,51,53,52,45,68,72,74,105

InterPro domains:
  IPR057187 Domain of unknown function DUF7865 [PF25266] (1-131)
  IPR057187 Domain of unknown function DUF7865 [PTHR34274] (3-144)

Organism: Prunus avium (NCBI:txid42229)

Sequence (288 aa):
MGLSGFFLICMLHSVIALISGALMMFYSYEFYVFSHGHETASKLQGSTPHDQLLIQTADSLSGLLLFSVGSLLFMVAFVKDNKFQSFFAKGCVLLHISMAIWRVYFERKLEDLACDWPKQVAGDITLALSWGFLLVYSWREKYDMGLSGFFLICMLHSVIALISGALMMFYSYEFYVFSHGHETASKLQGSTPHDQLLIQTADSLSGLLLFSVGSLLFMVAFVKDNKFQSFFAKGCVLLHISMAIWRVYFERKLEDLACDWPKQVAGDITLALSWGFLLVYSWREKYD

Foldseek 3Di:
DDQQLLLVLLLVLLVVLQVLLVCQQPPVLVSCCVQQNNVLSVVQQDDDPVRNVVSSNVSNVVSVVSNVVSVVSNVCSPDDDPVVSLVVLVVLLVVLVVVLVCLVVPVCVPVSCVPRSVVVSVVSNVSSVSSVVSNVVVVVVVPD/DDQQLLLVLLLVLLVVLQVLLVCQQPPVLVSCCVQQNNVLSVVQQDDDPVRNVVSSVVSNVVSVVSNVVSVVSNVCSPDDDPVVSLVVLVVLLVVLVVVLVCLVVPVCVPVSCVPRSVVVSVVSNVSSVSSVVSNVVVVVVVPD

Secondary structure (DSSP, 8-state):
-PPPHHHHHHHHHHHHHHHHHHHHHH-HHHHHHHHH-HHHHHHTS-SSHHHHHHHHHHHHHHHHHHHHHHHHHHHHTT---HHHHHHHHHHHHHHHHHHHHHHHHTGGG-GGGTTTHHHHHHHHHHHHHHHHHHHHHHHHHHH-/-PPPHHHHHHHHHHHHHHHHHHHHHH-HHHHHHHHH-HHHHHHTS-SSHHHHHHHHHHHHHHHHHHHHHHHHHHHHTT---HHHHHHHHHHHHHHHHHHHHHHHHTGGG-GGGTTTHHHHHHHHHHHHHHHHHHHHHHHHHHH-

Radius of gyration: 19.67 Å; Cα contacts (8 Å, |Δi|>4): 357; chains: 2; bounding box: 45×58×40 Å

=== Feature glossary ===
The features interleaved in this record are:

— What the protein is —

Sequence gives the chain of amino acids in standard one-letter code (A=alanine, C=cysteine, …, Y=tyrosine), read N→C. It is the only feature that is directly encoded by the gene; all structural features are derived from the folded form of this sequence.

Database cross-references. InterPro integrates a dozen domain/family signature databases into unified entries with residue-range hits. GO terms attach function/process/location labels with evidence codes. CATH codes position the fold in a four-level structural taxonomy. Organism is the NCBI-taxonomy species name.

— Where its atoms are —

Atomic coordinates in PDBx/mmCIF format — the same representation the Protein Data Bank distributes. Each line of the _atom_site loop places one backbone atom in Cartesian space (units: ångströms, origin: arbitrary).

The six renders are orthographic views along the three Cartesian axes in both directions. Representation (cartoon, sticks, or surface) and color scheme (sequence-rainbow or by-chain) vary across proteins so the training set covers all the common visualization conventions.

— Local backbone conformation —

Eight-state secondary structure (DSSP): H is the canonical α-helix, G the tighter 3₁₀-helix, I the wider π-helix; E/B are β-structure, T and S are turns and bends, and '-' is everything else. DSSP derives these from the pattern of main-chain N–H···O=C hydrogen bonds, not from the sequence.

P-SEA three-state annotation labels each residue as helix, strand, or coil based purely on the geometry of the Cα trace. It serves as a fallback when the full backbone (and thus DSSP) is unavailable.

The φ/ψ torsion pair specifies the backbone conformation at each residue. φ rotates about the N–Cα bond, ψ about the Cα–C bond. Steric clashes forbid most of the (φ, ψ) plane — the allowed regions (α-helix basin, β-sheet basin, left-handed helix) are the Ramachandran-allowed regions.

— Global shape and packing —

The geometric summary reports three shape descriptors. Rg (radius of gyration) measures how spread out the Cα atoms are about their centre of mass; compact globular proteins have small Rg, elongated or unfolded ones large. Cα contacts (<8 Å, |i−j|>4) count long-range residue pairs in spatial proximity — high for tightly packed folds, near zero for rods or random coil. The bounding-box extents give the protein's footprint along x, y, z in Å.

Solvent-accessible surface area (SASA) is the area in Å² traced out by the centre of a 1.4 Å probe sphere (a water molecule) rolled over the protein's van der Waals surface (Shrake–Rupley / Lee–Richards construction). Buried residues have near-zero SASA; fully exposed residues can exceed 200 Å². The total SASA scales roughly with the number of surface residues.

The contact map is a binary N×N matrix image: pixel (i, j) is dark where Cα_i and Cα_j are within 8 Å and |i−j|>4. Because the |i−j|>4 filter removes local helical contacts, off-diagonal stripes parallel to the main diagonal indicate parallel β-sheets; stripes perpendicular to it indicate antiparallel β-sheets. The Ramachandran plot scatters every residue's (φ, ψ) pair against the sterically allowed regions. The PAE heatmap renders the predicted-aligned-error mat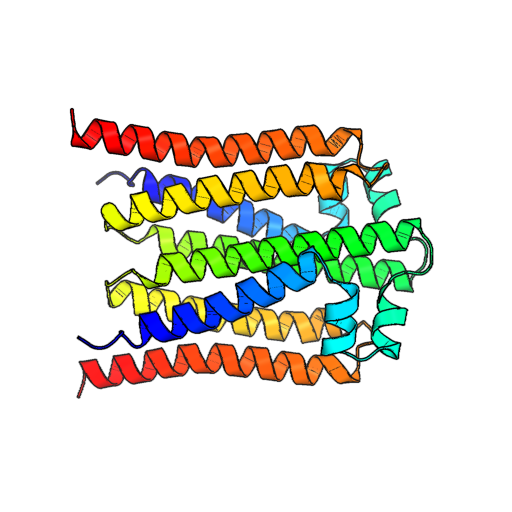rix.

— Structural neighborhood —

3Di is Foldseek's structural alphabet. Each residue is assigned one of twenty discrete states based on how its Cα sits relative to its spatial (not sequential) neighbors. Aligning 3Di strings finds structural homologs roughly as well as full 3D superposition, but orders of magnitude faster.

Nearest PDB neighbors are the top structural matches found by Foldseek when searching this structure against the entire Protein Data Bank. Each hit reports a TM-score (0 to 1; >0.5 almost always implies the same fold) and an E-value. These are *structural* homologs — they may share no detectable sequence similarity.

— Confidence and disorder —

For AlphaFold models, the B-factor field carries pLDDT — the model's own estimate of local accuracy on a 0–100 scale. Regions with pLDDT<50 should be treated as essentially unmodeled; they often correspond to intrinsically disordered segments.

Crystallographic B-factors measure how much each atom's electron density is smeared out, in Å². They rise in mobile loops and surface residues and fall in the buried interior. In AlphaFold models this column is repurposed to hold pLDDT instead.

Predicted aligned error is AlphaFold's pairwise confidence. Unlike pLDDT (per-residue), PAE is per-residue-pair and captures whether two parts of the structure are correctly placed relative to each other. Units are ångströms of expected positional error.